Protein AF-X6P0Y7-F1 (afdb_monomer_lite)

Sequence (193 aa):
MFISLELNATQLNDLFCYLKEEFKNKDYKKQILCAKILEIIALNSEDQQLDSVLECLKYDNVQYCCKHIIGDILGQLNKKLTLIFKFWRDTFDESDDCISDSYISKFEIIAIKLNDKQLYDMWRHVTITALEENIKTKTKKKDIKMKLLVFGLLRYNPRIYFNSNDKIDKIDKIDNIINFDAFNKLKFYHDKQ

Secondary structure (DSSP, 8-state):
--------HHHHHHHHHHHHHHHHS--HHHHHHHHHHHHHHHHH--HHHHHHHHHHHTSTTHHHHTHHHHHHHHHHGGG-HHHHHHHHHHHHHT--TT-SHHHHHHHHHHHHHS-HHHHHHHHHHHHHHHHHHHHH--SS--HHHHHHHHHHHHHH-TT-EE------SS----TTEE-HHHHHHHHHHHTT-

Structure (mmCIF, N/CA/C/O backbone):
data_AF-X6P0Y7-F1
#
_entry.id   AF-X6P0Y7-F1
#
loop_
_atom_site.group_PDB
_atom_site.id
_atom_site.type_symbol
_atom_site.label_atom_id
_atom_site.label_alt_id
_atom_site.label_comp_id
_atom_site.label_asym_id
_atom_site.label_entity_id
_atom_site.label_seq_id
_atom_site.pdbx_PDB_ins_code
_atom_site.Cartn_x
_atom_site.Cartn_y
_atom_site.Cartn_z
_atom_site.occupancy
_atom_site.B_iso_or_equiv
_atom_site.auth_seq_id
_atom_site.auth_comp_id
_atom_site.auth_asym_id
_atom_site.auth_atom_id
_atom_site.pdbx_PDB_model_num
ATOM 1 N N . MET A 1 1 ? -22.270 -6.267 11.933 1.00 39.53 1 MET A N 1
ATOM 2 C CA . MET A 1 1 ? -22.511 -5.163 12.882 1.00 39.53 1 MET A CA 1
ATOM 3 C C . MET A 1 1 ? -21.165 -4.517 13.143 1.00 39.53 1 MET A C 1
ATOM 5 O O . MET A 1 1 ? -20.355 -5.104 13.846 1.00 39.53 1 MET A O 1
ATOM 9 N N . PHE A 1 2 ? -20.874 -3.409 12.465 1.00 52.00 2 PHE A N 1
ATOM 10 C CA . PHE A 1 2 ? -19.645 -2.658 12.702 1.00 52.00 2 PHE A CA 1
ATOM 11 C C . PHE A 1 2 ? -19.910 -1.721 13.874 1.00 52.00 2 PHE A C 1
ATOM 13 O O . PHE A 1 2 ? -20.818 -0.897 13.813 1.00 52.00 2 PHE A O 1
ATOM 20 N N . ILE A 1 3 ? -19.166 -1.900 14.961 1.00 48.84 3 ILE A N 1
ATOM 21 C CA . ILE A 1 3 ? -19.067 -0.878 15.997 1.00 48.84 3 ILE A CA 1
ATOM 22 C C . ILE A 1 3 ? -18.317 0.267 15.321 1.00 48.84 3 ILE A C 1
ATOM 24 O O . ILE A 1 3 ? -17.173 0.078 14.909 1.00 48.84 3 ILE A O 1
ATOM 28 N N . SER A 1 4 ? -18.982 1.405 15.122 1.00 55.97 4 SER A N 1
ATOM 29 C CA . SER A 1 4 ? -18.297 2.629 14.713 1.00 55.97 4 SER A CA 1
ATOM 30 C C . SER A 1 4 ? -17.214 2.899 15.754 1.00 55.97 4 SER A C 1
ATOM 32 O O . SER A 1 4 ? -17.521 3.061 16.936 1.00 55.97 4 SER A O 1
ATOM 34 N N . LEU A 1 5 ? -15.946 2.843 15.349 1.00 74.38 5 LEU A N 1
ATOM 35 C CA . LEU A 1 5 ? -14.830 3.202 16.214 1.00 74.38 5 LEU A CA 1
ATOM 36 C C . LEU A 1 5 ? -14.822 4.727 16.328 1.00 74.38 5 LEU A C 1
ATOM 38 O O . LEU A 1 5 ? -14.144 5.412 15.571 1.00 74.38 5 LEU A O 1
ATOM 42 N N . GLU A 1 6 ? -15.595 5.261 17.271 1.00 83.88 6 GLU A N 1
ATOM 43 C CA . GLU A 1 6 ? -15.535 6.672 17.663 1.00 83.88 6 GLU A CA 1
ATOM 44 C C . GLU A 1 6 ? -14.283 6.916 18.518 1.00 83.88 6 GLU A C 1
ATOM 46 O O . GLU A 1 6 ? -14.353 7.204 19.711 1.00 83.88 6 GLU A O 1
ATOM 51 N N . LEU A 1 7 ? -13.109 6.732 17.910 1.00 86.44 7 LEU A N 1
ATOM 52 C CA . LEU A 1 7 ? -11.833 7.071 18.527 1.00 86.44 7 LEU A CA 1
ATOM 53 C C . LEU A 1 7 ? -11.493 8.524 18.211 1.00 86.44 7 LEU A C 1
ATOM 55 O O . LEU A 1 7 ? -11.533 8.951 17.057 1.00 86.44 7 LEU A O 1
ATOM 59 N N . ASN A 1 8 ? -11.107 9.282 19.233 1.00 89.50 8 ASN A N 1
ATOM 60 C CA . ASN A 1 8 ? -10.501 10.590 19.009 1.00 89.50 8 ASN A CA 1
ATOM 61 C C . ASN A 1 8 ? -9.066 10.442 18.464 1.00 89.50 8 ASN A C 1
ATOM 63 O O . ASN A 1 8 ? -8.478 9.359 18.489 1.00 89.50 8 ASN A O 1
ATOM 67 N N . ALA A 1 9 ? -8.483 11.545 17.987 1.00 87.88 9 ALA A N 1
ATOM 68 C CA . ALA A 1 9 ? -7.150 11.536 17.381 1.00 87.88 9 ALA A CA 1
ATOM 69 C C . ALA A 1 9 ? -6.063 10.948 18.304 1.00 87.88 9 ALA A C 1
ATOM 71 O O . ALA A 1 9 ? -5.194 10.215 17.836 1.00 87.88 9 ALA A O 1
ATOM 72 N N . THR A 1 10 ? -6.129 11.218 19.611 1.00 92.19 10 THR A N 1
ATOM 73 C CA . THR A 1 10 ? -5.179 10.680 20.596 1.00 92.19 10 THR A CA 1
ATOM 74 C C . THR A 1 10 ? -5.313 9.166 20.721 1.00 92.19 10 THR A C 1
ATOM 76 O O . THR A 1 10 ? -4.327 8.453 20.584 1.00 92.19 10 THR A O 1
ATOM 79 N N . GLN A 1 11 ? -6.536 8.663 20.892 1.00 92.56 11 GLN A N 1
ATOM 80 C CA . GLN A 1 11 ? -6.803 7.227 21.011 1.00 92.56 11 GLN A CA 1
ATOM 81 C C . GLN A 1 11 ? -6.419 6.461 19.745 1.00 92.56 11 GLN A C 1
ATOM 83 O O . GLN A 1 11 ? -5.923 5.339 19.821 1.00 92.56 11 GLN A O 1
ATOM 88 N N . LEU A 1 12 ? -6.649 7.063 18.578 1.00 91.50 12 LEU A N 1
ATOM 89 C CA . LEU A 1 12 ? -6.263 6.467 17.310 1.00 91.50 12 LEU A CA 1
ATOM 90 C C . LEU A 1 12 ? -4.734 6.391 17.172 1.00 91.50 12 LEU A C 1
ATOM 92 O O . LEU A 1 12 ? -4.213 5.358 16.759 1.00 91.50 12 LEU A O 1
ATOM 96 N N . ASN A 1 13 ? -4.010 7.440 17.573 1.00 91.31 13 ASN A N 1
ATOM 97 C CA . ASN A 1 13 ? -2.546 7.424 17.600 1.00 91.31 13 ASN A CA 1
ATOM 98 C C . ASN A 1 13 ? -2.002 6.373 18.572 1.00 91.31 13 ASN A C 1
ATOM 100 O O . ASN A 1 13 ? -1.100 5.620 18.205 1.00 91.31 13 ASN A O 1
ATOM 104 N N . ASP A 1 14 ? -2.574 6.272 19.771 1.00 93.38 14 ASP A N 1
ATOM 105 C CA . ASP A 1 14 ? -2.191 5.253 20.752 1.00 93.38 14 ASP A CA 1
ATOM 106 C C . ASP A 1 14 ? -2.426 3.838 20.201 1.00 93.38 14 ASP A C 1
ATOM 108 O O . ASP A 1 14 ? -1.570 2.958 20.334 1.00 93.38 14 ASP A O 1
ATOM 112 N N . LEU A 1 15 ? -3.550 3.628 19.506 1.00 94.38 15 LEU A N 1
ATOM 113 C CA . LEU A 1 15 ? -3.850 2.371 18.829 1.00 94.38 15 LEU A CA 1
ATOM 114 C C . LEU A 1 15 ? -2.835 2.064 17.723 1.00 94.38 15 LEU A C 1
ATOM 116 O O . LEU A 1 15 ? -2.358 0.935 17.641 1.00 94.38 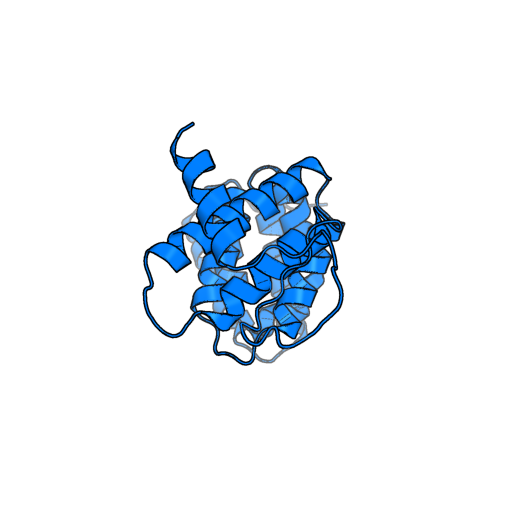15 LEU A O 1
ATOM 120 N N . PHE A 1 16 ? -2.461 3.040 16.892 1.00 92.56 16 PHE A N 1
ATOM 121 C CA . PHE A 1 16 ? -1.430 2.830 15.874 1.00 92.56 16 PHE A CA 1
ATOM 122 C C . PHE A 1 16 ? -0.073 2.491 16.492 1.00 92.56 16 PHE A C 1
ATOM 124 O O . PHE A 1 16 ? 0.584 1.565 16.022 1.00 92.56 16 PHE A O 1
ATOM 131 N N . CYS A 1 17 ? 0.332 3.170 17.568 1.00 93.00 17 CYS A N 1
ATOM 132 C CA . CYS A 1 17 ? 1.545 2.829 18.313 1.00 93.00 17 CYS A CA 1
ATOM 133 C C . CYS A 1 17 ? 1.505 1.379 18.814 1.00 93.00 17 CYS A C 1
ATOM 135 O O . CYS A 1 17 ? 2.460 0.630 18.611 1.00 93.00 17 CYS A O 1
ATOM 137 N N . TYR A 1 18 ? 0.378 0.955 19.391 1.00 94.06 18 TYR A N 1
ATOM 138 C CA . TYR A 1 18 ? 0.185 -0.423 19.836 1.00 94.06 18 TYR A CA 1
ATOM 139 C C . TYR A 1 18 ? 0.277 -1.433 18.680 1.00 94.06 18 TYR A C 1
ATOM 141 O O . TYR A 1 18 ? 1.014 -2.416 18.769 1.00 94.06 18 TYR A O 1
ATOM 149 N N . LEU A 1 19 ? -0.417 -1.174 17.567 1.00 92.19 19 LEU A N 1
ATOM 150 C CA . LEU A 1 19 ? -0.396 -2.043 16.388 1.00 92.19 19 LEU A CA 1
ATOM 151 C C . LEU A 1 19 ? 1.019 -2.169 15.805 1.00 92.19 19 LEU A C 1
ATOM 153 O O . LEU A 1 19 ? 1.429 -3.277 15.464 1.00 92.19 19 LEU A O 1
ATOM 157 N N . LYS A 1 20 ? 1.785 -1.070 15.737 1.00 90.44 20 LYS A N 1
ATOM 158 C CA . LYS A 1 20 ? 3.187 -1.082 15.281 1.00 90.44 20 LYS A CA 1
ATOM 159 C C . LYS A 1 20 ? 4.058 -1.997 16.145 1.00 90.44 20 LYS A C 1
ATOM 161 O O . LYS A 1 20 ? 4.850 -2.763 15.598 1.00 90.44 20 LYS A O 1
ATOM 166 N N . GLU A 1 21 ? 3.912 -1.954 17.468 1.00 91.00 21 GLU A N 1
ATOM 167 C CA . GLU A 1 21 ? 4.663 -2.842 18.363 1.00 91.00 21 GLU A CA 1
ATOM 168 C C . GLU A 1 21 ? 4.245 -4.312 18.211 1.00 91.00 21 GLU A C 1
ATOM 170 O O . GLU A 1 21 ? 5.102 -5.194 18.145 1.00 91.00 21 GLU A O 1
ATOM 175 N N . GLU A 1 22 ? 2.951 -4.601 18.060 1.00 91.56 22 GLU A N 1
ATOM 176 C CA . GLU A 1 22 ? 2.488 -5.980 17.852 1.00 91.56 22 GLU A CA 1
ATOM 177 C C . GLU A 1 22 ? 2.912 -6.552 16.492 1.00 91.56 22 GLU A C 1
ATOM 179 O O . GLU A 1 22 ? 3.191 -7.745 16.389 1.00 91.56 22 GLU A O 1
ATOM 184 N N . PHE A 1 23 ? 3.058 -5.730 15.451 1.00 86.75 23 PHE A N 1
ATOM 185 C CA . PHE A 1 23 ? 3.604 -6.192 14.172 1.00 86.75 23 PHE A CA 1
ATOM 186 C C . PHE A 1 23 ? 5.087 -6.581 14.234 1.00 86.75 23 PHE A C 1
ATOM 188 O O . PHE A 1 23 ? 5.541 -7.406 13.434 1.00 86.75 23 PHE A O 1
ATOM 195 N N . LYS A 1 24 ? 5.845 -6.043 15.199 1.00 86.88 24 LYS A N 1
ATOM 196 C CA . LYS A 1 24 ? 7.225 -6.481 15.473 1.00 86.88 24 LYS A CA 1
ATOM 197 C C . LYS A 1 24 ? 7.266 -7.841 16.172 1.00 86.88 24 LYS A C 1
ATOM 199 O O . LYS A 1 24 ? 8.288 -8.529 16.113 1.00 86.88 24 LYS A O 1
ATOM 204 N N . ASN A 1 25 ? 6.173 -8.251 16.817 1.00 85.69 25 ASN A N 1
ATOM 205 C CA . ASN A 1 25 ? 6.047 -9.577 17.407 1.00 85.69 25 ASN A CA 1
ATOM 206 C C . ASN A 1 25 ? 6.074 -10.647 16.305 1.00 85.69 25 ASN A C 1
ATOM 208 O O . ASN A 1 25 ? 5.515 -10.451 15.232 1.00 85.69 25 ASN A O 1
ATOM 212 N N . LYS A 1 26 ? 6.703 -11.799 16.559 1.00 84.38 26 LYS A N 1
ATOM 213 C CA . LYS A 1 26 ? 6.759 -12.927 15.609 1.00 84.38 26 LYS A CA 1
ATOM 214 C C . LYS A 1 26 ? 5.517 -13.826 15.660 1.00 84.38 26 LYS A C 1
ATOM 216 O O . LYS A 1 26 ? 5.442 -14.801 14.916 1.00 84.38 26 LYS A O 1
ATOM 221 N N . ASP A 1 27 ? 4.554 -13.531 16.534 1.00 89.94 27 ASP A N 1
ATOM 222 C CA . ASP A 1 27 ? 3.288 -14.262 16.599 1.00 89.94 27 ASP A CA 1
ATOM 223 C C . ASP A 1 27 ? 2.385 -13.924 15.402 1.00 89.94 27 ASP A C 1
ATOM 225 O O . ASP A 1 27 ? 1.708 -12.895 15.349 1.00 89.94 27 ASP A O 1
ATOM 229 N N . TYR A 1 28 ? 2.341 -14.855 14.454 1.00 86.06 28 TYR A N 1
ATOM 230 C CA . TYR A 1 28 ? 1.545 -14.768 13.235 1.00 86.06 28 TYR A CA 1
ATOM 231 C C . TYR A 1 28 ? 0.047 -14.521 13.486 1.00 86.06 28 TYR A C 1
ATOM 233 O O . TYR A 1 28 ? -0.597 -13.774 12.747 1.00 86.06 28 TYR A O 1
ATOM 241 N N . LYS A 1 29 ? -0.535 -15.112 14.541 1.00 88.88 29 LYS A N 1
ATOM 242 C CA . LYS A 1 29 ? -1.968 -14.937 14.835 1.00 88.88 29 LYS A CA 1
ATOM 243 C C . LYS A 1 29 ? -2.264 -13.507 15.265 1.00 88.88 29 LYS A C 1
ATOM 245 O O . LYS A 1 29 ? -3.272 -12.943 14.843 1.00 88.88 29 LYS A O 1
ATOM 250 N N . LYS A 1 30 ? -1.376 -12.917 16.069 1.00 89.88 30 LYS A N 1
ATOM 251 C CA . LYS A 1 30 ? -1.485 -11.513 16.475 1.00 89.88 30 LYS A CA 1
ATOM 252 C C . LYS A 1 30 ? -1.346 -10.580 15.284 1.00 89.88 30 LYS A C 1
ATOM 254 O O . LYS A 1 30 ? -2.193 -9.713 15.110 1.00 89.88 30 LYS A O 1
ATOM 259 N N . GLN A 1 31 ? -0.370 -10.823 14.412 1.00 87.50 31 GLN A N 1
ATOM 260 C CA . GLN A 1 31 ? -0.191 -10.029 13.196 1.00 87.50 31 GLN A CA 1
ATOM 261 C C . GLN A 1 31 ? -1.440 -10.037 12.303 1.00 87.50 31 GLN A C 1
ATOM 263 O O . GLN A 1 31 ? -1.841 -8.982 11.824 1.00 87.50 31 GLN A O 1
ATOM 268 N N . ILE A 1 32 ? -2.101 -11.189 12.116 1.00 86.25 32 ILE A N 1
ATOM 269 C CA . ILE A 1 32 ? -3.368 -11.256 11.364 1.00 86.25 32 ILE A CA 1
ATOM 270 C C . ILE A 1 32 ? -4.454 -10.399 12.023 1.00 86.25 32 ILE A C 1
ATOM 272 O O . ILE A 1 32 ? -5.198 -9.707 11.329 1.00 86.25 32 ILE A O 1
ATOM 276 N N . LEU A 1 33 ? -4.580 -10.452 13.351 1.00 90.50 33 LEU A N 1
ATOM 277 C CA . LEU A 1 33 ? -5.569 -9.646 14.069 1.00 90.50 33 LEU A CA 1
ATOM 278 C C . LEU A 1 33 ? -5.275 -8.150 13.925 1.00 90.50 33 LEU A C 1
ATOM 280 O O . LEU A 1 33 ? -6.182 -7.390 13.592 1.00 90.50 33 LEU A O 1
ATOM 284 N N . CYS A 1 34 ? -4.016 -7.739 14.089 1.00 90.94 34 CYS A N 1
ATOM 285 C CA . CYS A 1 34 ? -3.578 -6.363 13.866 1.00 90.94 34 CYS A CA 1
ATOM 286 C C . CYS A 1 34 ? -3.883 -5.900 12.439 1.00 90.94 34 CYS A C 1
ATOM 288 O O . CYS A 1 34 ? -4.393 -4.801 12.236 1.00 90.94 34 CYS A O 1
ATOM 290 N N . ALA A 1 35 ? -3.636 -6.761 11.454 1.00 87.12 35 ALA A N 1
ATOM 291 C CA . ALA A 1 35 ? -3.906 -6.474 10.056 1.00 87.12 35 ALA A CA 1
ATOM 292 C C . ALA A 1 35 ? -5.404 -6.255 9.795 1.00 87.12 35 ALA A C 1
ATOM 294 O O . ALA A 1 35 ? -5.775 -5.290 9.134 1.00 87.12 35 ALA A O 1
ATOM 295 N N . LYS A 1 36 ? -6.277 -7.095 10.363 1.00 88.50 36 LYS A N 1
ATOM 296 C CA . LYS A 1 36 ? -7.736 -6.914 10.270 1.00 88.50 36 LYS A CA 1
ATOM 297 C C . LYS A 1 36 ? -8.209 -5.630 10.946 1.00 88.50 36 LYS A C 1
ATOM 299 O O . LYS A 1 36 ? -9.121 -4.980 10.452 1.00 88.50 36 LYS A O 1
ATOM 304 N N . ILE A 1 37 ? -7.601 -5.251 12.070 1.00 90.94 37 ILE A N 1
ATOM 305 C CA . ILE A 1 37 ? -7.904 -3.972 12.724 1.00 90.94 37 ILE A CA 1
ATOM 306 C C . ILE A 1 37 ? -7.514 -2.811 11.801 1.00 90.94 37 ILE A C 1
ATOM 308 O O . ILE A 1 37 ? -8.327 -1.914 11.594 1.00 90.94 37 ILE A O 1
ATOM 312 N N . LEU A 1 38 ? -6.322 -2.847 11.194 1.00 89.75 38 LEU A N 1
ATOM 313 C CA . LEU A 1 38 ? -5.899 -1.838 10.217 1.00 89.75 38 LEU A CA 1
ATOM 314 C C . LEU A 1 38 ? -6.818 -1.772 8.999 1.00 89.75 38 LEU A C 1
ATOM 316 O O . LEU A 1 38 ? -7.107 -0.677 8.530 1.00 89.75 38 LEU A O 1
ATOM 320 N N . GLU A 1 39 ? -7.281 -2.918 8.501 1.00 88.25 39 GLU A N 1
ATOM 321 C CA . GLU A 1 39 ? -8.264 -2.984 7.421 1.00 88.25 39 GLU A CA 1
ATOM 322 C C . GLU A 1 39 ? -9.531 -2.220 7.812 1.00 88.25 39 GLU A C 1
ATOM 324 O O . GLU A 1 39 ? -9.941 -1.300 7.112 1.00 88.25 39 GLU A O 1
ATOM 329 N N . ILE A 1 40 ? -10.105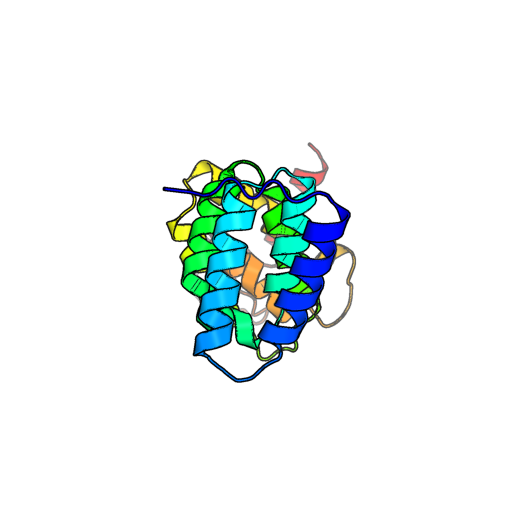 -2.527 8.978 1.00 89.62 40 ILE A N 1
ATOM 330 C CA . ILE A 1 40 ? -11.311 -1.858 9.477 1.00 89.62 40 ILE A CA 1
ATOM 331 C C . ILE A 1 40 ? -11.081 -0.352 9.624 1.00 89.62 40 ILE A C 1
ATOM 333 O O . ILE A 1 40 ? -11.948 0.427 9.234 1.00 89.62 40 ILE A O 1
ATOM 337 N N . ILE A 1 41 ? -9.933 0.068 10.160 1.00 88.69 41 ILE A N 1
ATOM 338 C CA . ILE A 1 41 ? -9.599 1.490 10.293 1.00 88.69 41 ILE A CA 1
ATOM 339 C C . ILE A 1 41 ? -9.529 2.134 8.907 1.00 88.69 41 ILE A C 1
ATOM 341 O O . ILE A 1 41 ? -10.273 3.070 8.643 1.00 88.69 41 ILE A O 1
ATOM 345 N N . ALA A 1 42 ? -8.732 1.584 7.988 1.00 86.50 42 ALA A N 1
ATOM 346 C CA . ALA A 1 42 ? -8.570 2.115 6.635 1.00 86.50 42 ALA A CA 1
ATOM 347 C C . ALA A 1 42 ? -9.895 2.269 5.883 1.00 86.50 42 ALA A C 1
ATOM 349 O O . ALA A 1 42 ? -10.092 3.263 5.189 1.00 86.50 42 ALA A O 1
ATOM 350 N N . LEU A 1 43 ? -10.802 1.300 6.035 1.00 84.50 43 LEU A N 1
ATOM 351 C CA . LEU A 1 43 ? -12.124 1.315 5.409 1.00 84.50 43 LEU A CA 1
ATOM 352 C C . LEU A 1 43 ? -13.027 2.446 5.919 1.00 84.50 43 LEU A C 1
ATOM 354 O O . LEU A 1 43 ? -13.934 2.867 5.204 1.00 84.50 43 LEU A O 1
ATOM 358 N N . ASN A 1 44 ? -12.789 2.929 7.138 1.00 84.94 44 ASN A N 1
ATOM 359 C CA . ASN A 1 44 ? -13.575 3.984 7.779 1.00 84.94 44 ASN A CA 1
ATOM 360 C C . ASN A 1 44 ? -12.816 5.317 7.889 1.00 84.94 44 ASN A C 1
ATOM 362 O O . ASN A 1 44 ? -13.362 6.293 8.398 1.00 84.94 44 ASN A O 1
ATOM 366 N N . SER A 1 45 ? -11.567 5.365 7.428 1.00 81.75 45 SER A N 1
ATOM 367 C CA . SER A 1 45 ? -10.666 6.493 7.635 1.00 81.75 45 SER A CA 1
ATOM 368 C C . SER A 1 45 ? -10.788 7.593 6.581 1.00 81.75 45 SER A C 1
ATOM 370 O O . SER A 1 45 ? -10.894 7.351 5.375 1.00 81.75 45 SER A O 1
ATOM 372 N N . GLU A 1 46 ? -10.657 8.836 7.043 1.00 80.50 46 GLU A N 1
ATOM 373 C CA . GLU A 1 46 ? -10.400 9.995 6.186 1.00 80.50 46 GLU A CA 1
ATOM 374 C C . GLU A 1 46 ? -8.946 10.007 5.671 1.00 80.50 46 GLU A C 1
ATOM 376 O O . GLU A 1 46 ? -8.103 9.217 6.098 1.00 80.50 46 GLU A O 1
ATOM 381 N N . ASP A 1 47 ? -8.630 10.916 4.738 1.00 76.38 47 ASP A N 1
ATOM 382 C CA . ASP A 1 47 ? -7.302 11.030 4.106 1.00 76.38 47 ASP A CA 1
ATOM 383 C C . ASP A 1 47 ? -6.134 11.050 5.096 1.00 76.38 47 ASP A C 1
ATOM 385 O O . ASP A 1 47 ? -5.146 10.349 4.893 1.00 76.38 47 ASP A O 1
ATOM 389 N N . GLN A 1 48 ? -6.260 11.807 6.185 1.00 77.19 48 GLN A N 1
ATOM 390 C CA . GLN A 1 48 ? -5.171 12.004 7.144 1.00 77.19 48 GLN A CA 1
ATOM 391 C C . GLN A 1 48 ? -4.822 10.737 7.936 1.00 77.19 48 GLN A C 1
ATOM 393 O O . GLN A 1 48 ? -3.681 10.562 8.349 1.00 77.19 48 GLN A O 1
ATOM 398 N N . GLN A 1 49 ? -5.785 9.837 8.141 1.00 82.94 49 GLN A N 1
ATOM 399 C CA . GLN A 1 49 ? -5.588 8.622 8.938 1.00 82.94 49 GLN A CA 1
ATOM 400 C C . GLN A 1 49 ? -4.985 7.478 8.111 1.00 82.94 49 GLN A C 1
ATOM 402 O O . GLN A 1 49 ? -4.370 6.561 8.657 1.00 82.94 49 GLN A O 1
ATOM 407 N N . LEU A 1 50 ? -5.128 7.543 6.785 1.00 84.88 50 LEU A N 1
ATOM 408 C CA . LEU A 1 50 ? -4.570 6.551 5.871 1.00 84.88 50 LEU A CA 1
ATOM 409 C C . LEU A 1 50 ? -3.042 6.580 5.849 1.00 84.88 50 LEU A C 1
ATOM 411 O O . LEU A 1 50 ? -2.439 5.519 5.728 1.00 84.88 50 LEU A O 1
ATOM 415 N N . ASP A 1 51 ? -2.418 7.746 6.037 1.00 84.75 51 ASP A N 1
ATOM 416 C CA . ASP A 1 51 ? -0.960 7.845 6.177 1.00 84.75 51 ASP A CA 1
ATOM 417 C C . ASP A 1 51 ? -0.458 6.993 7.353 1.00 84.75 51 ASP A C 1
ATOM 419 O O . ASP A 1 51 ? 0.490 6.222 7.202 1.00 84.75 51 ASP A O 1
ATOM 423 N N . SER A 1 52 ? -1.138 7.054 8.501 1.00 87.56 52 SER A N 1
ATOM 424 C CA . SER A 1 52 ? -0.792 6.258 9.682 1.00 87.56 52 SER A CA 1
ATOM 425 C C . SER A 1 52 ? -1.028 4.760 9.476 1.00 87.56 52 SER A C 1
ATOM 427 O O . SER A 1 52 ? -0.207 3.947 9.907 1.00 87.56 52 SER A O 1
ATOM 429 N N . VAL A 1 53 ? -2.107 4.375 8.779 1.00 88.38 53 VAL A N 1
ATOM 430 C CA . VAL A 1 53 ? -2.338 2.967 8.410 1.00 88.38 53 VAL A CA 1
ATOM 431 C C . VAL A 1 53 ? -1.220 2.459 7.504 1.00 88.38 53 VAL A C 1
ATOM 433 O O . VAL A 1 53 ? -0.647 1.401 7.764 1.00 88.38 53 VAL A O 1
ATOM 436 N N . LEU A 1 54 ? -0.890 3.217 6.458 1.00 85.50 54 LEU A N 1
ATOM 437 C CA . LEU A 1 54 ? 0.171 2.874 5.517 1.00 85.50 54 LEU A CA 1
ATOM 438 C C . LEU A 1 54 ? 1.518 2.763 6.238 1.00 85.50 54 LEU A C 1
ATOM 440 O O . LEU A 1 54 ? 2.254 1.810 6.011 1.00 85.50 54 LEU A O 1
ATOM 444 N N . GLU A 1 55 ? 1.816 3.656 7.179 1.00 86.12 55 GLU A N 1
ATOM 445 C CA . GLU A 1 55 ? 3.030 3.576 7.992 1.00 86.12 55 GLU A CA 1
ATOM 446 C C . GLU A 1 55 ? 3.114 2.270 8.802 1.00 86.12 55 GLU A C 1
ATOM 448 O O . GLU A 1 55 ? 4.179 1.658 8.878 1.00 86.12 55 GLU A O 1
ATOM 453 N N . CYS A 1 56 ? 1.994 1.785 9.351 1.00 86.62 56 CYS A N 1
ATOM 454 C CA . CYS A 1 56 ? 1.954 0.500 10.056 1.00 86.62 56 CYS A CA 1
ATOM 455 C C . CYS A 1 56 ? 2.207 -0.702 9.126 1.00 86.62 56 CYS A C 1
ATOM 457 O O . CYS A 1 56 ? 2.697 -1.736 9.577 1.00 86.62 56 CYS A O 1
ATOM 459 N N . LEU A 1 57 ? 1.902 -0.576 7.831 1.00 83.44 57 LEU A N 1
ATOM 460 C CA . LEU A 1 57 ? 2.080 -1.636 6.833 1.00 83.44 57 LEU A CA 1
ATOM 461 C C . LEU A 1 57 ? 3.511 -1.734 6.278 1.00 83.44 57 LEU A C 1
ATOM 463 O O . LEU A 1 57 ? 3.806 -2.685 5.552 1.00 83.44 57 LEU A O 1
ATOM 467 N N . LYS A 1 58 ? 4.408 -0.791 6.608 1.00 80.50 58 LYS A N 1
ATOM 468 C CA . LYS A 1 58 ? 5.798 -0.785 6.112 1.00 80.50 58 LYS A CA 1
ATOM 469 C C . LYS A 1 58 ? 6.662 -1.931 6.653 1.00 80.50 58 LYS A C 1
ATOM 471 O O . LYS A 1 58 ? 7.649 -2.289 6.024 1.00 80.50 58 LYS A O 1
ATOM 476 N N . TYR A 1 59 ? 6.309 -2.521 7.792 1.00 77.00 59 TYR A N 1
ATOM 477 C CA . TYR A 1 59 ? 7.138 -3.534 8.450 1.00 77.00 59 TYR A CA 1
ATOM 478 C C . TYR A 1 59 ? 7.198 -4.862 7.666 1.00 77.00 59 TYR A C 1
ATOM 480 O O . TYR A 1 59 ? 6.178 -5.407 7.249 1.00 77.00 59 TYR A O 1
ATOM 488 N N . ASP A 1 60 ? 8.390 -5.444 7.518 1.00 66.06 60 ASP A N 1
ATOM 489 C CA . ASP A 1 60 ? 8.619 -6.617 6.654 1.00 66.06 60 ASP A CA 1
ATOM 490 C C . ASP A 1 60 ? 7.763 -7.842 7.005 1.00 66.06 60 ASP A C 1
ATOM 492 O O . ASP A 1 60 ? 7.197 -8.493 6.123 1.00 66.06 60 ASP A O 1
ATOM 496 N N . ASN A 1 61 ? 7.584 -8.125 8.299 1.00 66.06 61 ASN A N 1
ATOM 497 C CA . ASN A 1 61 ? 6.768 -9.255 8.763 1.00 66.06 61 ASN A CA 1
ATOM 498 C C . ASN A 1 61 ? 5.270 -9.076 8.465 1.00 66.06 61 ASN A C 1
ATOM 500 O O . ASN A 1 61 ? 4.505 -10.039 8.439 1.00 66.06 61 ASN A O 1
ATOM 504 N N . VAL A 1 62 ? 4.850 -7.839 8.214 1.00 63.16 62 VAL A N 1
ATOM 505 C CA . VAL A 1 62 ? 3.457 -7.457 7.975 1.00 63.16 62 VAL A CA 1
ATOM 506 C C . VAL A 1 62 ? 3.052 -7.798 6.552 1.00 63.16 62 VAL A C 1
ATOM 508 O O . VAL A 1 62 ? 1.895 -8.122 6.308 1.00 63.16 62 VAL A O 1
ATOM 511 N N . GLN A 1 63 ? 4.000 -7.830 5.615 1.00 63.78 63 GLN A N 1
ATOM 512 C CA . GLN A 1 63 ? 3.715 -7.997 4.191 1.00 63.78 63 GLN A CA 1
ATOM 513 C C . GLN A 1 63 ? 3.103 -9.357 3.840 1.00 63.78 63 GLN A C 1
ATOM 515 O O . GLN A 1 63 ? 2.242 -9.425 2.962 1.00 63.78 63 GLN A O 1
ATOM 520 N N . TYR A 1 64 ? 3.499 -10.436 4.523 1.00 69.75 64 TYR A N 1
ATOM 521 C CA . TYR A 1 64 ? 2.917 -11.757 4.270 1.00 69.75 64 TYR A CA 1
ATOM 522 C C . TYR A 1 64 ? 1.471 -11.834 4.786 1.00 69.75 64 TYR A C 1
ATOM 524 O O . TYR A 1 64 ? 0.567 -12.241 4.053 1.00 69.75 64 TYR A O 1
ATOM 532 N N . CYS A 1 65 ? 1.238 -11.369 6.017 1.00 70.38 65 CYS A N 1
ATOM 533 C CA . CYS A 1 65 ? -0.084 -11.324 6.649 1.00 70.38 65 CYS A CA 1
ATOM 534 C C . CYS A 1 65 ? -1.026 -10.321 5.978 1.00 70.38 65 CYS A C 1
ATOM 536 O O . CYS A 1 65 ? -2.230 -10.529 5.952 1.00 70.38 65 CYS A O 1
ATOM 538 N N . CYS A 1 66 ? -0.488 -9.239 5.421 1.00 70.94 66 CYS A N 1
ATOM 539 C CA . CYS A 1 66 ? -1.284 -8.144 4.884 1.00 70.94 66 CYS A CA 1
ATOM 540 C C . CYS A 1 66 ? -1.414 -8.183 3.370 1.00 70.94 66 CYS A C 1
ATOM 542 O O . CYS A 1 66 ? -1.998 -7.269 2.813 1.00 70.94 66 CYS A O 1
ATOM 544 N N . LYS A 1 67 ? -0.923 -9.214 2.673 1.00 75.25 67 LYS A N 1
ATOM 545 C CA . LYS A 1 67 ? -1.007 -9.286 1.204 1.00 75.25 67 LYS A CA 1
ATOM 546 C C . LYS A 1 67 ? -2.440 -9.083 0.685 1.00 75.25 67 LYS A C 1
ATOM 548 O O . LYS A 1 67 ? -2.658 -8.354 -0.277 1.00 75.25 67 LYS A O 1
ATOM 553 N N . HIS A 1 68 ? -3.408 -9.723 1.336 1.00 72.81 68 HIS A N 1
ATOM 554 C CA . HIS A 1 68 ? -4.835 -9.629 1.012 1.00 72.81 68 HIS A CA 1
ATOM 555 C C . HIS A 1 68 ? -5.423 -8.286 1.465 1.00 72.81 68 HIS A C 1
ATOM 557 O O . HIS A 1 68 ? -6.051 -7.598 0.669 1.00 72.81 68 HIS A O 1
ATOM 563 N N . ILE A 1 69 ? -5.097 -7.866 2.687 1.00 76.69 69 ILE A N 1
ATOM 564 C CA . ILE A 1 69 ? -5.580 -6.618 3.296 1.00 76.69 69 ILE A CA 1
ATOM 565 C C . ILE A 1 69 ? -5.088 -5.384 2.541 1.00 76.69 69 ILE A C 1
ATOM 567 O O . ILE A 1 69 ? -5.855 -4.465 2.293 1.00 76.69 69 ILE A O 1
ATOM 571 N N . ILE A 1 70 ? -3.833 -5.381 2.095 1.00 77.25 70 ILE A N 1
ATOM 572 C CA . ILE A 1 70 ? -3.278 -4.360 1.208 1.00 77.25 70 ILE A CA 1
ATOM 573 C C . ILE A 1 70 ? -4.103 -4.310 -0.077 1.00 77.25 70 ILE A C 1
ATOM 575 O O . ILE A 1 70 ? -4.494 -3.229 -0.486 1.00 77.25 70 ILE A O 1
ATOM 579 N N . GLY A 1 71 ? -4.435 -5.447 -0.692 1.00 75.94 71 GLY A N 1
ATOM 580 C CA . GLY A 1 71 ? -5.294 -5.469 -1.880 1.00 75.94 71 GLY A CA 1
ATOM 581 C C . GLY A 1 71 ? -6.664 -4.816 -1.655 1.00 75.94 71 GLY A C 1
ATOM 582 O O . GLY A 1 71 ? -7.139 -4.082 -2.523 1.00 75.94 71 GLY A O 1
ATOM 583 N N . ASP A 1 72 ? -7.272 -5.042 -0.492 1.00 79.88 72 ASP A N 1
ATOM 584 C CA . ASP A 1 72 ? -8.600 -4.520 -0.156 1.00 79.88 72 ASP A CA 1
ATOM 585 C C . ASP A 1 72 ? -8.561 -3.031 0.232 1.00 79.88 72 ASP A C 1
ATOM 587 O O . ASP A 1 72 ? -9.350 -2.236 -0.289 1.00 79.88 72 ASP A O 1
ATOM 591 N N . ILE A 1 73 ? -7.571 -2.619 1.033 1.00 77.38 73 ILE A N 1
ATOM 592 C CA . ILE A 1 73 ? -7.275 -1.211 1.335 1.00 77.38 73 ILE A CA 1
ATOM 593 C C . ILE A 1 73 ? -6.985 -0.448 0.038 1.00 77.38 73 ILE A C 1
ATOM 595 O O . ILE A 1 73 ? -7.513 0.639 -0.178 1.00 77.38 73 ILE A O 1
ATOM 599 N N . LEU A 1 74 ? -6.187 -1.018 -0.866 1.00 73.62 74 LEU A N 1
ATOM 600 C CA . LEU A 1 74 ? -5.839 -0.385 -2.137 1.00 73.62 74 LEU A CA 1
ATOM 601 C C . LEU A 1 74 ? -7.039 -0.266 -3.079 1.00 73.62 74 LEU A C 1
ATOM 603 O O . LEU A 1 74 ? -7.207 0.772 -3.717 1.00 73.62 74 LEU A O 1
ATOM 607 N N . GLY A 1 75 ? -7.915 -1.274 -3.115 1.00 72.81 75 GLY A N 1
ATOM 608 C CA . GLY A 1 75 ? -9.170 -1.206 -3.866 1.00 72.81 75 GLY A CA 1
ATOM 609 C C . GLY A 1 75 ? -10.072 -0.048 -3.422 1.00 72.81 75 GLY A C 1
ATOM 610 O O . GLY A 1 75 ? -10.778 0.532 -4.246 1.00 72.81 75 GLY A O 1
ATOM 611 N N . GLN A 1 76 ? -10.005 0.335 -2.145 1.00 72.06 76 GLN A N 1
ATOM 612 C CA . GLN A 1 76 ? -10.724 1.480 -1.568 1.00 72.06 76 GLN A CA 1
ATOM 613 C C . GLN A 1 76 ? -9.986 2.806 -1.793 1.00 72.06 76 GLN A C 1
ATOM 615 O O . GLN A 1 76 ? -10.584 3.816 -2.175 1.00 72.06 76 GLN A O 1
ATOM 620 N N . LEU A 1 77 ? -8.660 2.783 -1.651 1.00 68.94 77 LEU A N 1
ATOM 621 C CA . LEU A 1 77 ? -7.751 3.891 -1.942 1.00 68.94 77 LEU A CA 1
ATOM 622 C C . LEU A 1 77 ? -7.633 4.212 -3.438 1.00 68.94 77 LEU A C 1
ATOM 624 O O . LEU A 1 77 ? -6.913 5.132 -3.808 1.00 68.94 77 LEU A O 1
ATOM 628 N N . ASN A 1 78 ? -8.379 3.536 -4.308 1.00 64.69 78 ASN A N 1
ATOM 629 C CA . ASN A 1 78 ? -8.480 3.827 -5.738 1.00 64.69 78 ASN A CA 1
ATOM 630 C C . ASN A 1 78 ? -8.862 5.281 -6.074 1.00 64.69 78 ASN A C 1
ATOM 632 O O . ASN A 1 78 ? -8.599 5.751 -7.181 1.00 64.69 78 ASN A O 1
ATOM 636 N N . LYS A 1 79 ? -9.466 6.008 -5.125 1.00 66.12 79 LYS A N 1
ATOM 637 C CA . LYS A 1 79 ? -9.733 7.457 -5.226 1.00 66.12 79 LYS A CA 1
ATOM 638 C C . LYS A 1 79 ? -8.518 8.332 -4.871 1.00 66.12 79 LYS A C 1
ATOM 640 O O . LYS A 1 79 ? -8.563 9.542 -5.043 1.00 66.12 79 LYS A O 1
ATOM 645 N N . LYS A 1 80 ? -7.454 7.722 -4.354 1.00 75.88 80 LYS A N 1
ATOM 646 C CA . LYS A 1 80 ? -6.318 8.327 -3.645 1.00 75.88 80 LYS A CA 1
ATOM 647 C C . LYS A 1 80 ? -4.990 7.703 -4.102 1.00 75.88 80 LYS A C 1
ATOM 649 O O . LYS A 1 80 ? -4.085 7.465 -3.304 1.00 75.88 80 LYS A O 1
ATOM 654 N N . LEU A 1 81 ? -4.871 7.451 -5.408 1.00 71.56 81 LEU A N 1
ATOM 655 C CA . LEU A 1 81 ? -3.698 6.838 -6.044 1.00 71.56 81 LEU A CA 1
ATOM 656 C C . LEU A 1 81 ? -2.368 7.514 -5.655 1.00 71.56 81 LEU A C 1
ATOM 658 O O . LEU A 1 81 ? -1.365 6.832 -5.482 1.00 71.56 81 LEU A O 1
ATOM 662 N N . THR A 1 82 ? -2.358 8.830 -5.427 1.00 72.50 82 THR A N 1
ATOM 663 C CA . THR A 1 82 ? -1.165 9.576 -4.988 1.00 72.50 82 THR A CA 1
ATOM 664 C C . THR A 1 82 ? -0.585 9.073 -3.661 1.00 72.50 82 THR A C 1
ATOM 666 O O . THR A 1 82 ? 0.634 8.965 -3.535 1.00 72.50 82 THR A O 1
ATOM 669 N N . LEU A 1 83 ? -1.433 8.733 -2.681 1.00 75.25 83 LEU A N 1
ATOM 670 C CA . LEU A 1 83 ? -0.987 8.200 -1.385 1.00 75.25 83 LEU A CA 1
ATOM 671 C C . LEU A 1 83 ? -0.369 6.814 -1.545 1.00 75.25 83 LEU A C 1
ATOM 673 O O . LEU A 1 83 ? 0.681 6.531 -0.972 1.00 75.25 83 LEU A O 1
ATOM 677 N N . ILE A 1 84 ? -0.987 5.990 -2.393 1.00 74.12 84 ILE A N 1
ATOM 678 C CA . ILE A 1 84 ? -0.463 4.679 -2.767 1.00 74.12 84 ILE A CA 1
ATOM 679 C C . ILE A 1 84 ? 0.937 4.863 -3.362 1.00 74.12 84 ILE A C 1
ATOM 681 O O . ILE A 1 84 ? 1.894 4.292 -2.847 1.00 74.12 84 ILE A O 1
ATOM 685 N N . PHE A 1 85 ? 1.100 5.721 -4.373 1.00 73.19 85 PHE A N 1
ATOM 686 C CA . PHE A 1 85 ? 2.409 5.956 -4.996 1.00 73.19 85 PHE A CA 1
ATOM 687 C C . PHE A 1 85 ? 3.475 6.405 -4.022 1.00 73.19 85 PHE A C 1
ATOM 689 O O . PHE A 1 85 ? 4.588 5.884 -4.064 1.00 73.19 85 PHE A O 1
ATOM 696 N N . LYS A 1 86 ? 3.132 7.346 -3.144 1.00 78.25 86 LYS A N 1
ATOM 697 C CA . LYS A 1 86 ? 4.049 7.833 -2.121 1.00 78.25 86 LYS A CA 1
ATOM 698 C C . LYS A 1 86 ? 4.494 6.692 -1.204 1.00 78.25 86 LYS A C 1
ATOM 700 O O . LYS A 1 86 ? 5.691 6.484 -1.049 1.00 78.25 86 LYS A O 1
ATOM 705 N N . PHE A 1 87 ? 3.547 5.918 -0.673 1.00 78.56 87 PHE A N 1
ATOM 706 C CA . PHE A 1 87 ? 3.838 4.767 0.182 1.00 78.56 87 PHE A CA 1
ATOM 707 C C . PHE A 1 87 ? 4.777 3.765 -0.496 1.00 78.56 87 PHE A C 1
ATOM 709 O O . PHE A 1 87 ? 5.757 3.326 0.104 1.00 78.56 87 PHE A O 1
ATOM 716 N N . TRP A 1 88 ? 4.511 3.438 -1.758 1.00 73.19 88 TRP A N 1
ATOM 717 C CA . TRP A 1 88 ? 5.334 2.517 -2.531 1.00 73.19 88 TRP A CA 1
ATOM 718 C C . TRP A 1 88 ? 6.729 3.065 -2.795 1.00 73.19 88 TRP A C 1
ATOM 720 O O . TRP A 1 88 ? 7.699 2.372 -2.517 1.00 73.19 88 TRP A O 1
ATOM 730 N N . ARG A 1 89 ? 6.843 4.306 -3.278 1.00 72.19 89 ARG A N 1
ATOM 731 C CA . ARG A 1 89 ? 8.134 4.968 -3.505 1.00 72.19 89 ARG A CA 1
ATOM 732 C C . ARG A 1 89 ? 8.994 4.940 -2.244 1.00 72.19 89 ARG A C 1
ATOM 734 O O . ARG A 1 89 ? 10.138 4.507 -2.308 1.00 72.19 89 ARG A O 1
ATOM 741 N N . ASP A 1 90 ? 8.416 5.328 -1.111 1.00 75.81 90 ASP A N 1
ATOM 742 C CA . ASP A 1 90 ? 9.131 5.352 0.162 1.00 75.81 90 ASP A CA 1
ATOM 743 C C . ASP A 1 90 ? 9.543 3.924 0.590 1.00 75.81 90 ASP A C 1
ATOM 745 O O . ASP A 1 90 ? 10.630 3.725 1.115 1.00 75.81 90 ASP A O 1
ATOM 749 N N . THR A 1 91 ? 8.719 2.911 0.293 1.00 68.62 91 THR A N 1
ATOM 750 C CA . THR A 1 91 ? 9.042 1.490 0.541 1.00 68.62 91 THR A CA 1
ATOM 751 C C . THR A 1 91 ? 10.123 0.949 -0.413 1.00 68.62 91 THR A C 1
ATOM 753 O O . THR A 1 91 ? 10.845 0.020 -0.055 1.00 68.62 91 THR A O 1
ATOM 756 N N . PHE A 1 92 ? 10.246 1.490 -1.631 1.00 66.06 92 PHE A N 1
ATOM 757 C CA . PHE A 1 92 ? 11.255 1.078 -2.617 1.00 66.06 92 PHE A CA 1
ATOM 758 C C . PHE A 1 92 ? 12.637 1.667 -2.339 1.00 66.06 92 PHE A C 1
ATOM 760 O O . PHE A 1 92 ? 13.639 1.004 -2.599 1.00 66.06 92 PHE A O 1
ATOM 767 N N . ASP A 1 93 ? 12.710 2.899 -1.836 1.00 65.12 93 ASP A N 1
ATOM 768 C CA . ASP A 1 93 ? 13.996 3.556 -1.580 1.00 65.12 93 ASP A CA 1
ATOM 769 C C . ASP A 1 93 ? 14.748 2.945 -0.378 1.00 65.12 93 ASP A C 1
ATOM 771 O O . ASP A 1 93 ? 15.974 3.048 -0.307 1.00 65.12 93 ASP A O 1
ATOM 775 N N . GLU A 1 94 ? 14.039 2.264 0.530 1.00 63.06 94 GLU A N 1
ATOM 776 C CA . GLU A 1 94 ? 14.597 1.625 1.734 1.00 63.06 94 GLU A CA 1
ATOM 777 C C . GLU A 1 94 ? 15.144 0.201 1.492 1.00 63.06 94 GLU A C 1
ATOM 779 O O . GLU A 1 94 ? 15.755 -0.390 2.381 1.00 63.06 94 GLU A O 1
ATOM 784 N N . SER A 1 95 ? 14.952 -0.367 0.298 1.00 58.19 95 SER A N 1
ATOM 785 C CA . SER A 1 95 ? 15.167 -1.794 0.041 1.00 58.19 95 SER A CA 1
ATOM 786 C C . SER A 1 95 ? 16.541 -2.103 -0.572 1.00 58.19 95 SER A C 1
ATOM 788 O O . SER A 1 95 ? 16.892 -1.530 -1.607 1.00 58.19 95 SER A O 1
ATOM 790 N N . ASP A 1 96 ? 17.296 -3.035 0.021 1.00 57.41 96 ASP A N 1
ATOM 791 C CA . ASP A 1 96 ? 18.540 -3.578 -0.555 1.00 57.41 96 ASP A CA 1
ATOM 792 C C . ASP A 1 96 ? 18.267 -4.430 -1.815 1.00 57.41 96 ASP A C 1
ATOM 794 O O . ASP A 1 96 ? 17.173 -4.973 -1.988 1.00 57.41 96 ASP A O 1
ATOM 798 N N . ASP A 1 97 ? 19.281 -4.588 -2.678 1.00 57.22 97 ASP A N 1
ATOM 799 C CA . ASP A 1 97 ? 19.219 -5.164 -4.043 1.00 57.22 97 ASP A CA 1
ATOM 800 C C . ASP A 1 97 ? 18.552 -6.563 -4.178 1.00 57.22 97 ASP A C 1
ATOM 802 O O . ASP A 1 97 ? 18.279 -7.025 -5.288 1.00 57.22 97 ASP A O 1
ATOM 806 N N . CYS A 1 98 ? 18.251 -7.251 -3.073 1.00 51.62 98 CYS A N 1
ATOM 807 C CA . CYS A 1 98 ? 17.645 -8.588 -3.036 1.00 51.62 98 CYS A CA 1
ATOM 808 C C . CYS A 1 98 ? 16.116 -8.610 -3.203 1.00 51.62 98 CYS A C 1
ATOM 810 O O . CYS A 1 98 ? 15.514 -9.686 -3.215 1.00 51.62 98 CYS A O 1
ATOM 812 N N . ILE A 1 99 ? 15.461 -7.456 -3.323 1.00 53.91 99 ILE A N 1
ATOM 813 C CA . ILE A 1 99 ? 14.002 -7.376 -3.335 1.00 53.91 99 ILE A CA 1
ATOM 814 C C . ILE A 1 99 ? 13.556 -6.998 -4.750 1.00 53.91 99 ILE A C 1
ATOM 816 O O . ILE A 1 99 ? 13.386 -5.834 -5.071 1.00 53.91 99 ILE A O 1
ATOM 820 N N . SER A 1 100 ? 13.398 -7.979 -5.642 1.00 60.03 100 SER A N 1
ATOM 821 C CA . SER A 1 100 ? 12.757 -7.761 -6.954 1.00 60.03 100 SER A CA 1
ATOM 822 C C . SER A 1 100 ? 11.517 -8.641 -7.115 1.00 60.03 100 SER A C 1
ATOM 824 O O . SER A 1 100 ? 10.432 -8.122 -7.377 1.00 60.03 100 SER A O 1
ATOM 826 N N . ASP A 1 101 ? 11.612 -9.931 -6.792 1.00 61.84 101 ASP A N 1
ATOM 827 C CA . ASP A 1 101 ? 10.494 -10.879 -6.925 1.00 61.84 101 ASP A CA 1
ATOM 828 C C . ASP A 1 101 ? 9.318 -10.579 -5.980 1.00 61.84 101 ASP A C 1
ATOM 830 O O . ASP A 1 101 ? 8.147 -10.647 -6.371 1.00 61.84 101 ASP A O 1
ATOM 834 N N . SER A 1 102 ? 9.619 -10.179 -4.738 1.00 66.25 102 SER A N 1
ATOM 835 C CA . SER A 1 102 ? 8.604 -9.765 -3.757 1.00 66.25 102 SER A CA 1
ATOM 836 C C . SER A 1 102 ? 7.843 -8.519 -4.224 1.00 66.25 102 SER A C 1
ATOM 838 O O . SER A 1 102 ? 6.642 -8.401 -3.987 1.00 66.25 102 SER A O 1
ATOM 840 N N . TYR A 1 103 ? 8.502 -7.603 -4.942 1.00 67.44 103 TYR A N 1
ATOM 841 C CA . TYR A 1 103 ? 7.865 -6.386 -5.444 1.00 67.44 103 TYR A CA 1
ATOM 842 C C . TYR A 1 103 ? 7.059 -6.604 -6.711 1.00 67.44 103 TYR A C 1
ATOM 844 O O . TYR A 1 103 ? 5.946 -6.089 -6.790 1.00 67.44 103 TYR A O 1
ATOM 852 N N . ILE A 1 104 ? 7.571 -7.389 -7.662 1.00 69.38 104 ILE A N 1
ATOM 853 C CA . ILE A 1 104 ? 6.812 -7.772 -8.860 1.00 69.38 104 ILE A CA 1
ATOM 854 C C . ILE A 1 104 ? 5.501 -8.433 -8.428 1.00 69.38 104 ILE A C 1
ATOM 856 O O . ILE A 1 104 ? 4.425 -7.989 -8.823 1.00 69.38 104 ILE A O 1
ATOM 860 N N . SER A 1 105 ? 5.584 -9.386 -7.496 1.00 70.75 105 SER A N 1
ATOM 861 C CA . SER A 1 105 ? 4.411 -10.074 -6.947 1.00 70.75 105 SER A CA 1
ATOM 862 C C . SER A 1 105 ? 3.402 -9.118 -6.302 1.00 70.75 105 SER A C 1
ATOM 864 O O . SER A 1 105 ? 2.197 -9.354 -6.359 1.00 70.75 105 SER A O 1
ATOM 866 N N . LYS A 1 106 ? 3.865 -8.039 -5.661 1.00 72.12 106 LYS A N 1
ATOM 867 C CA . LYS A 1 106 ? 2.984 -7.036 -5.048 1.00 72.12 106 LYS A CA 1
ATOM 868 C C . LYS A 1 106 ? 2.334 -6.127 -6.089 1.00 72.12 106 LYS A C 1
ATOM 870 O O . LYS A 1 106 ? 1.135 -5.873 -6.000 1.00 72.12 106 LYS A O 1
ATOM 875 N N . PHE A 1 107 ? 3.099 -5.676 -7.081 1.00 73.50 107 PHE A N 1
ATOM 876 C CA . PHE A 1 107 ? 2.573 -4.888 -8.195 1.00 73.50 107 PHE A CA 1
ATOM 877 C C . PHE A 1 107 ? 1.514 -5.653 -8.982 1.00 73.50 107 PHE A C 1
ATOM 879 O O . PHE A 1 107 ? 0.506 -5.065 -9.361 1.00 73.50 107 PHE A O 1
ATOM 886 N N . GLU A 1 108 ? 1.700 -6.956 -9.192 1.00 76.50 108 GLU A N 1
ATOM 887 C CA . GLU A 1 108 ? 0.728 -7.796 -9.894 1.00 76.50 108 GLU A CA 1
ATOM 888 C C . GLU A 1 108 ? -0.635 -7.820 -9.195 1.00 76.50 108 GLU A C 1
ATOM 890 O O . GLU A 1 108 ? -1.659 -7.634 -9.849 1.00 76.50 108 GLU A O 1
ATOM 895 N N . ILE A 1 109 ? -0.667 -7.974 -7.867 1.00 75.06 109 ILE A N 1
ATOM 896 C CA . ILE A 1 109 ? -1.922 -7.973 -7.088 1.00 75.06 109 ILE A CA 1
ATOM 897 C C . ILE A 1 109 ? -2.678 -6.664 -7.281 1.00 75.06 109 ILE A C 1
ATOM 899 O O . ILE A 1 109 ? -3.898 -6.663 -7.434 1.00 75.06 109 ILE A O 1
ATOM 903 N N . ILE A 1 110 ? -1.946 -5.552 -7.267 1.00 72.62 110 ILE A N 1
ATOM 904 C CA . ILE A 1 110 ? -2.521 -4.218 -7.416 1.00 72.62 110 ILE A CA 1
ATOM 905 C C . ILE A 1 110 ? -3.030 -4.036 -8.831 1.00 72.62 110 ILE A C 1
ATOM 907 O O . ILE A 1 110 ? -4.169 -3.628 -9.019 1.00 72.62 110 ILE A O 1
ATOM 911 N N . ALA A 1 111 ? -2.217 -4.394 -9.822 1.00 77.31 111 ALA A N 1
ATOM 912 C CA . ALA A 1 111 ? -2.583 -4.279 -11.221 1.00 77.31 111 ALA A CA 1
ATOM 913 C C . ALA A 1 111 ? -3.882 -5.034 -11.539 1.00 77.31 111 ALA A C 1
ATOM 915 O O . ALA A 1 111 ? -4.684 -4.543 -12.322 1.00 77.31 111 ALA A O 1
ATOM 916 N N . ILE A 1 112 ? -4.127 -6.176 -10.884 1.00 80.06 112 ILE A N 1
ATOM 917 C CA . ILE A 1 112 ? -5.373 -6.952 -11.016 1.00 80.06 112 ILE A CA 1
ATOM 918 C C . ILE A 1 112 ? -6.588 -6.227 -10.400 1.00 80.06 112 ILE A C 1
ATOM 920 O O . ILE A 1 112 ? -7.725 -6.481 -10.795 1.00 80.06 112 ILE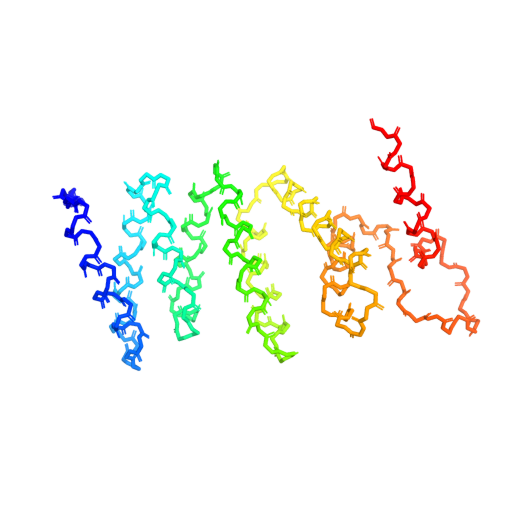 A O 1
ATOM 924 N N . LYS A 1 113 ? -6.376 -5.336 -9.426 1.00 76.88 113 LYS A N 1
ATOM 925 C CA . LYS A 1 113 ? -7.431 -4.591 -8.712 1.00 76.88 113 LYS A CA 1
ATOM 926 C C . LYS A 1 113 ? -7.711 -3.201 -9.302 1.00 76.88 113 LYS A C 1
ATOM 928 O O . LYS A 1 113 ? -8.747 -2.617 -8.983 1.00 76.88 113 LYS A O 1
ATOM 933 N N . LEU A 1 114 ? -6.813 -2.664 -10.128 1.00 76.94 114 LEU A N 1
ATOM 934 C CA . LEU A 1 114 ? -6.986 -1.379 -10.811 1.00 76.94 114 LEU A CA 1
ATOM 935 C C . LEU A 1 114 ? -7.757 -1.557 -12.124 1.00 76.94 114 LEU A C 1
ATOM 937 O O . LEU A 1 114 ? -7.540 -2.523 -12.850 1.00 76.94 114 LEU A O 1
ATOM 941 N N . ASN A 1 115 ? -8.623 -0.600 -12.467 1.00 83.19 115 ASN A N 1
ATOM 942 C CA . ASN A 1 115 ? -9.164 -0.526 -13.828 1.00 83.19 115 ASN A CA 1
ATOM 943 C C . ASN A 1 115 ? -8.123 0.037 -14.812 1.00 83.19 115 ASN A C 1
ATOM 945 O O . ASN A 1 115 ? -7.135 0.643 -14.395 1.00 83.19 115 ASN A O 1
ATOM 949 N N . ASP A 1 116 ? -8.370 -0.101 -16.117 1.00 81.62 116 ASP A N 1
ATOM 950 C CA . ASP A 1 116 ? -7.423 0.299 -17.170 1.00 81.62 116 ASP A CA 1
ATOM 951 C C . ASP A 1 116 ? -6.938 1.746 -17.041 1.00 81.62 116 ASP A C 1
ATOM 953 O O . ASP A 1 116 ? -5.754 2.024 -17.221 1.00 81.62 116 ASP A O 1
ATOM 957 N N . LYS A 1 117 ? -7.834 2.674 -16.682 1.00 82.38 117 LYS A N 1
ATOM 958 C CA . LYS A 1 117 ? -7.484 4.088 -16.505 1.00 82.38 117 LYS A CA 1
ATOM 959 C C . LYS A 1 117 ? -6.557 4.290 -15.308 1.00 82.38 117 LYS A C 1
ATOM 961 O O . LYS A 1 117 ? -5.540 4.961 -15.428 1.00 82.38 117 LYS A O 1
ATOM 966 N N . GLN A 1 118 ? -6.891 3.707 -14.162 1.00 78.62 118 GLN A N 1
ATOM 967 C CA . GLN A 1 118 ? -6.083 3.818 -12.943 1.00 78.62 118 GLN A CA 1
ATOM 968 C C . GLN A 1 118 ? -4.716 3.180 -13.125 1.00 78.62 118 GLN A C 1
ATOM 970 O O . GLN A 1 118 ? -3.706 3.709 -12.677 1.00 78.62 118 GLN A O 1
ATOM 975 N N . LEU A 1 119 ? -4.700 2.041 -13.802 1.00 79.88 119 LEU A N 1
ATOM 976 C CA . LEU A 1 119 ? -3.501 1.304 -14.114 1.00 79.88 119 LEU A CA 1
ATOM 977 C C . LEU A 1 119 ? -2.617 2.092 -15.087 1.00 79.88 119 LEU A C 1
ATOM 979 O O . LEU A 1 119 ? -1.414 2.201 -14.871 1.00 79.88 119 LEU A O 1
ATOM 983 N N . TYR A 1 120 ? -3.208 2.727 -16.099 1.00 80.38 120 TYR A N 1
ATOM 984 C CA . TYR A 1 120 ? -2.504 3.661 -16.975 1.00 80.38 120 TYR A CA 1
ATOM 985 C C . TYR A 1 120 ? -1.898 4.837 -16.197 1.00 80.38 120 TYR A C 1
ATOM 987 O O . TYR A 1 120 ? -0.706 5.112 -16.338 1.00 80.38 120 TYR A O 1
ATOM 995 N N . ASP A 1 121 ? -2.683 5.491 -15.336 1.00 77.25 121 ASP A N 1
ATOM 996 C CA . ASP A 1 121 ? -2.211 6.599 -14.498 1.00 77.25 121 ASP A CA 1
ATOM 997 C C . ASP A 1 121 ? -1.071 6.145 -13.570 1.00 77.25 121 ASP A C 1
ATOM 999 O O . ASP A 1 121 ? -0.079 6.859 -13.402 1.00 77.25 121 ASP A O 1
ATOM 1003 N N . MET A 1 122 ? -1.168 4.918 -13.046 1.00 77.81 122 MET A N 1
ATOM 1004 C CA . MET A 1 122 ? -0.145 4.267 -12.229 1.00 77.81 122 MET A CA 1
ATOM 1005 C C . MET A 1 122 ? 1.181 4.142 -12.961 1.00 77.81 122 MET A C 1
ATOM 1007 O O . MET A 1 122 ? 2.211 4.624 -12.486 1.00 77.81 122 MET A O 1
ATOM 1011 N N . TRP A 1 123 ? 1.155 3.544 -14.146 1.00 75.88 123 TRP A N 1
ATOM 1012 C CA . TRP A 1 123 ? 2.359 3.346 -14.940 1.00 75.88 123 TRP A CA 1
ATOM 1013 C C . TRP A 1 123 ? 2.931 4.644 -15.472 1.00 75.88 123 TRP A C 1
ATOM 1015 O O . TRP A 1 123 ? 4.153 4.795 -15.493 1.00 75.88 123 TRP A O 1
ATOM 1025 N N . ARG A 1 124 ? 2.079 5.601 -15.847 1.00 79.06 124 ARG A N 1
ATOM 1026 C CA . ARG A 1 124 ? 2.516 6.938 -16.243 1.00 79.06 124 ARG A CA 1
ATOM 1027 C C . ARG A 1 124 ? 3.287 7.608 -15.108 1.00 79.06 124 ARG A C 1
ATOM 1029 O O . ARG A 1 124 ? 4.377 8.117 -15.353 1.00 79.06 124 ARG A O 1
ATOM 1036 N N . HIS A 1 125 ? 2.767 7.568 -13.881 1.00 75.19 125 HIS A N 1
ATOM 1037 C CA . HIS A 1 125 ? 3.429 8.177 -12.729 1.00 75.19 125 HIS A CA 1
ATOM 1038 C C . HIS A 1 125 ? 4.766 7.497 -12.417 1.00 75.19 125 HIS A C 1
ATOM 1040 O O . HIS A 1 125 ? 5.793 8.168 -12.379 1.00 75.19 125 HIS A O 1
ATOM 1046 N N . VAL A 1 126 ? 4.777 6.162 -12.305 1.00 72.62 126 VAL A N 1
ATOM 1047 C CA . VAL A 1 126 ? 6.004 5.375 -12.073 1.00 72.62 126 VAL A CA 1
ATOM 1048 C C . VAL A 1 126 ? 7.056 5.660 -13.149 1.00 72.62 126 VAL A C 1
ATOM 1050 O O . VAL A 1 126 ? 8.225 5.865 -12.831 1.00 72.62 126 VAL A O 1
ATOM 1053 N N . THR A 1 127 ? 6.639 5.730 -14.415 1.00 72.06 127 THR A N 1
ATOM 1054 C CA . THR A 1 127 ? 7.523 6.011 -15.554 1.00 72.06 127 THR A CA 1
ATOM 1055 C C . THR A 1 127 ? 8.138 7.402 -15.465 1.00 72.06 127 THR A C 1
ATOM 1057 O O . THR A 1 127 ? 9.354 7.531 -15.593 1.00 72.06 127 THR A O 1
ATOM 1060 N N . ILE A 1 128 ? 7.324 8.436 -15.222 1.00 74.31 128 ILE A N 1
ATOM 1061 C CA . ILE A 1 128 ? 7.791 9.825 -15.108 1.00 74.31 128 ILE A CA 1
ATOM 1062 C C . ILE A 1 128 ? 8.733 9.976 -13.909 1.00 74.31 128 ILE A C 1
ATOM 1064 O O . ILE A 1 128 ? 9.819 10.527 -14.061 1.00 74.31 128 ILE A O 1
ATOM 1068 N N . THR A 1 129 ? 8.378 9.438 -12.739 1.00 72.50 129 THR A N 1
ATOM 1069 C CA . THR A 1 129 ? 9.233 9.513 -11.544 1.00 72.50 129 THR A CA 1
ATOM 1070 C C . THR A 1 129 ? 10.568 8.802 -11.764 1.00 72.50 129 THR A C 1
ATOM 1072 O O . THR A 1 129 ? 11.621 9.383 -11.503 1.00 72.50 129 THR A O 1
ATOM 1075 N N . ALA A 1 130 ? 10.555 7.584 -12.318 1.00 70.94 130 ALA A N 1
ATOM 1076 C CA . ALA A 1 130 ? 11.782 6.852 -12.632 1.00 70.94 130 ALA A CA 1
ATOM 1077 C C . ALA A 1 130 ? 12.653 7.600 -13.658 1.00 70.94 130 ALA A C 1
ATOM 1079 O O . ALA A 1 130 ? 13.880 7.603 -13.555 1.00 70.94 130 ALA A O 1
ATOM 1080 N N . LEU A 1 131 ? 12.032 8.251 -14.643 1.00 70.88 131 LEU A N 1
ATOM 1081 C CA . LEU A 1 131 ? 12.697 9.126 -15.605 1.00 70.88 131 LEU A CA 1
ATOM 1082 C C . LEU A 1 131 ? 13.380 10.311 -14.916 1.00 70.88 131 LEU A C 1
ATOM 1084 O O . LEU A 1 131 ? 14.582 10.505 -15.086 1.00 70.88 131 LEU A O 1
ATOM 1088 N N . GLU A 1 132 ? 12.636 11.085 -14.128 1.00 74.88 132 GLU A N 1
ATOM 1089 C CA . GLU A 1 132 ? 13.140 12.258 -13.407 1.00 74.88 132 GLU A CA 1
ATOM 1090 C C . GLU A 1 132 ? 14.314 11.917 -12.489 1.00 74.88 132 GLU A C 1
ATOM 1092 O O . GLU A 1 132 ? 15.315 12.636 -12.453 1.00 74.88 132 GLU A O 1
ATOM 1097 N N . GLU A 1 133 ? 14.216 10.810 -11.760 1.00 69.75 133 GLU A N 1
ATOM 1098 C CA . GLU A 1 133 ? 15.279 10.347 -10.876 1.00 69.75 133 GLU A CA 1
ATOM 1099 C C . GLU A 1 133 ? 16.517 9.919 -11.656 1.00 69.75 133 GLU A C 1
ATOM 1101 O O . GLU A 1 133 ? 17.612 10.370 -11.329 1.00 69.75 133 GLU A O 1
ATOM 1106 N N . ASN A 1 134 ? 16.359 9.149 -12.738 1.00 66.38 134 ASN A N 1
ATOM 1107 C CA . ASN A 1 134 ? 17.475 8.758 -13.606 1.00 66.38 134 ASN A CA 1
ATOM 1108 C C . ASN A 1 134 ? 18.215 9.966 -14.195 1.00 66.38 134 ASN A C 1
ATOM 1110 O O . ASN A 1 134 ? 19.425 9.915 -14.414 1.00 66.38 134 ASN A O 1
ATOM 1114 N N . ILE A 1 135 ? 17.499 11.060 -14.456 1.00 67.31 135 ILE A N 1
ATOM 1115 C CA . ILE A 1 135 ? 18.089 12.312 -14.940 1.00 67.31 135 ILE A CA 1
ATOM 1116 C C . ILE A 1 135 ? 18.914 12.981 -13.840 1.00 67.31 135 ILE A C 1
ATOM 1118 O O . ILE A 1 135 ? 20.000 13.495 -14.113 1.00 67.31 135 ILE A O 1
ATOM 1122 N N . LYS A 1 136 ? 18.407 12.969 -12.602 1.00 73.56 136 LYS A N 1
ATOM 1123 C CA . LYS A 1 136 ? 19.074 13.555 -11.433 1.00 73.56 136 LYS A CA 1
ATOM 1124 C C . LYS A 1 136 ? 20.294 12.733 -11.006 1.00 73.56 136 LYS A C 1
ATOM 1126 O O . LYS A 1 136 ? 21.330 13.302 -10.665 1.00 73.56 136 LYS A O 1
ATOM 1131 N N . THR A 1 137 ? 20.216 11.404 -11.052 1.00 66.12 137 THR A N 1
ATOM 1132 C CA . THR A 1 137 ? 21.278 10.507 -10.584 1.00 66.12 137 THR A CA 1
ATOM 1133 C C . THR A 1 137 ? 22.185 10.070 -11.737 1.00 66.12 137 THR A C 1
ATOM 1135 O O . THR A 1 137 ? 21.959 9.053 -12.390 1.00 66.12 137 THR A O 1
ATOM 1138 N N . LYS A 1 138 ? 23.281 10.804 -11.971 1.00 62.22 138 LYS A N 1
ATOM 1139 C CA . LYS A 1 138 ? 24.338 10.434 -12.940 1.00 62.22 138 LYS A CA 1
ATOM 1140 C C . LYS A 1 138 ? 25.134 9.157 -12.575 1.00 62.22 138 LYS A C 1
ATOM 1142 O O . LYS A 1 138 ? 26.079 8.824 -13.287 1.00 62.22 138 LYS A O 1
ATOM 1147 N N . THR A 1 139 ? 24.804 8.426 -11.504 1.00 53.88 139 THR A N 1
ATOM 1148 C CA . THR A 1 139 ? 25.686 7.397 -10.911 1.00 53.88 139 THR A CA 1
ATOM 1149 C C . THR A 1 139 ? 24.994 6.073 -10.526 1.00 53.88 139 THR A C 1
ATOM 1151 O O . THR A 1 139 ? 23.954 6.057 -9.882 1.00 53.88 139 THR A O 1
ATOM 1154 N N . LYS A 1 140 ? 25.646 4.965 -10.930 1.00 54.53 140 LYS A N 1
ATOM 1155 C CA . LYS A 1 140 ? 25.622 3.519 -10.563 1.00 54.53 140 LYS A CA 1
ATOM 1156 C C . LYS A 1 140 ? 24.383 2.796 -9.971 1.00 54.53 140 LYS A C 1
ATOM 1158 O O . LYS A 1 140 ? 24.295 1.600 -10.218 1.00 54.53 140 LYS A O 1
ATOM 1163 N N . LYS A 1 141 ? 23.403 3.418 -9.303 1.00 56.25 141 LYS A N 1
ATOM 1164 C CA . LYS A 1 141 ? 22.172 2.745 -8.793 1.00 56.25 141 LYS A CA 1
ATOM 1165 C C . LYS A 1 141 ? 21.080 2.567 -9.877 1.00 56.25 141 LYS A C 1
ATOM 1167 O O . LYS A 1 141 ? 19.887 2.662 -9.613 1.00 56.25 141 LYS A O 1
ATOM 1172 N N . LYS A 1 142 ? 21.495 2.348 -11.132 1.00 58.81 142 LYS A N 1
ATOM 1173 C CA . LYS A 1 142 ? 20.640 2.406 -12.337 1.00 58.81 142 LYS A CA 1
ATOM 1174 C C . LYS A 1 142 ? 19.723 1.191 -12.528 1.00 58.81 142 LYS A C 1
ATOM 1176 O O . LYS A 1 142 ? 18.757 1.287 -13.273 1.00 58.81 142 LYS A O 1
ATOM 1181 N N . ASP A 1 143 ? 20.015 0.053 -11.903 1.00 63.91 143 ASP A N 1
ATOM 1182 C CA . ASP A 1 143 ? 19.563 -1.228 -12.459 1.00 63.91 143 ASP A CA 1
ATOM 1183 C C . ASP A 1 143 ? 18.107 -1.593 -12.102 1.00 63.91 143 ASP A C 1
ATOM 1185 O O . ASP A 1 143 ? 17.344 -2.008 -12.971 1.00 63.91 143 ASP A O 1
ATOM 1189 N N . ILE A 1 144 ? 17.661 -1.371 -10.859 1.00 64.88 144 ILE A N 1
ATOM 1190 C CA . ILE A 1 144 ? 16.304 -1.763 -10.416 1.00 64.88 144 ILE A CA 1
ATOM 1191 C C . ILE A 1 144 ? 15.223 -0.819 -10.960 1.00 64.88 144 ILE A C 1
ATOM 1193 O O . ILE A 1 144 ? 14.213 -1.274 -11.500 1.00 64.88 144 ILE A O 1
ATOM 1197 N N . LYS A 1 145 ? 15.443 0.500 -10.885 1.00 61.44 145 LYS A N 1
ATOM 1198 C CA . LYS A 1 145 ? 14.480 1.500 -11.383 1.00 61.44 145 LYS A CA 1
ATOM 1199 C C . LYS A 1 145 ? 14.322 1.419 -12.906 1.00 61.44 145 LYS A C 1
ATOM 1201 O O . LYS A 1 145 ? 13.211 1.540 -13.416 1.00 61.44 145 LYS A O 1
ATOM 1206 N N . MET A 1 146 ? 15.407 1.128 -13.629 1.00 67.50 146 MET A N 1
ATOM 1207 C CA . MET A 1 146 ? 15.357 0.883 -15.071 1.00 67.50 146 MET A CA 1
ATOM 1208 C C . MET A 1 146 ? 14.625 -0.426 -15.398 1.00 67.50 146 MET A C 1
ATOM 1210 O O . MET A 1 146 ? 13.791 -0.430 -16.294 1.00 67.50 146 MET A O 1
ATOM 1214 N N . LYS A 1 147 ? 14.837 -1.514 -14.642 1.00 64.62 147 LYS A N 1
ATOM 1215 C CA . LYS A 1 147 ? 14.071 -2.766 -14.810 1.00 64.62 147 LYS A CA 1
ATOM 1216 C C . LYS A 1 147 ? 12.565 -2.568 -14.601 1.00 64.62 147 LYS A C 1
ATOM 1218 O O . LYS A 1 147 ? 11.783 -3.089 -15.390 1.00 64.62 147 LYS A O 1
ATOM 1223 N N . LEU A 1 148 ? 12.151 -1.779 -13.605 1.00 64.19 148 LEU A N 1
ATOM 1224 C CA . LEU A 1 148 ? 10.737 -1.442 -13.373 1.00 64.19 148 LEU A CA 1
ATOM 1225 C C . LEU A 1 148 ? 10.139 -0.595 -14.504 1.00 64.19 148 LEU A C 1
ATOM 1227 O O . LEU A 1 148 ? 9.025 -0.867 -14.949 1.00 64.19 148 LEU A O 1
ATOM 1231 N N . LEU A 1 149 ? 10.890 0.389 -15.007 1.00 66.62 149 LEU A N 1
ATOM 1232 C CA . LEU A 1 149 ? 10.503 1.187 -16.171 1.00 66.62 149 LEU A CA 1
ATOM 1233 C C . LEU A 1 149 ? 10.313 0.300 -17.413 1.00 66.62 149 LEU A C 1
ATOM 1235 O O . LEU A 1 149 ? 9.303 0.400 -18.104 1.00 66.62 149 LEU A O 1
ATOM 1239 N N . VAL A 1 150 ? 11.262 -0.599 -17.670 1.00 65.56 150 VAL A N 1
ATOM 1240 C CA . VAL A 1 150 ? 11.215 -1.557 -18.782 1.00 65.56 150 VAL A CA 1
ATOM 1241 C C . VAL A 1 150 ? 10.026 -2.498 -18.660 1.00 65.56 150 VAL A C 1
ATOM 1243 O O . VAL A 1 150 ? 9.306 -2.700 -19.634 1.00 65.56 150 VAL A O 1
ATOM 1246 N N . PHE A 1 151 ? 9.783 -3.032 -17.464 1.00 64.81 151 PHE A N 1
ATOM 1247 C CA . PHE A 1 151 ? 8.637 -3.890 -17.189 1.00 64.81 151 PHE A CA 1
ATOM 1248 C C . PHE A 1 151 ? 7.309 -3.156 -17.424 1.00 64.81 151 PHE A C 1
ATOM 1250 O O . PHE A 1 151 ? 6.417 -3.693 -18.081 1.00 64.81 151 PHE A O 1
ATOM 1257 N N . GLY A 1 152 ? 7.198 -1.904 -16.967 1.00 65.62 152 GLY A N 1
ATOM 1258 C CA . GLY A 1 152 ? 6.030 -1.057 -17.213 1.00 65.62 152 GLY A CA 1
ATOM 1259 C C . GLY A 1 152 ? 5.791 -0.781 -18.697 1.00 65.62 152 GLY A C 1
ATOM 1260 O O . GLY A 1 152 ? 4.676 -0.953 -19.190 1.00 65.62 152 GLY A O 1
ATOM 1261 N N . LEU A 1 153 ? 6.846 -0.422 -19.434 1.00 65.44 153 LEU A N 1
ATOM 1262 C CA . LEU A 1 153 ? 6.775 -0.183 -20.878 1.00 65.44 153 LEU A CA 1
ATOM 1263 C C . LEU A 1 153 ? 6.363 -1.448 -21.648 1.00 65.44 153 LEU A C 1
ATOM 1265 O O . LEU A 1 153 ? 5.454 -1.378 -22.474 1.00 65.44 153 LEU A O 1
ATOM 1269 N N . LEU A 1 154 ? 6.957 -2.604 -21.329 1.00 62.56 154 LEU A N 1
ATOM 1270 C CA . LEU A 1 154 ? 6.641 -3.896 -21.952 1.00 62.56 154 LEU A CA 1
ATOM 1271 C C . LEU A 1 154 ? 5.197 -4.345 -21.689 1.00 62.56 154 LEU A C 1
ATOM 1273 O O . LEU A 1 154 ? 4.569 -4.955 -22.553 1.00 62.56 154 LEU A O 1
ATOM 1277 N N . ARG A 1 155 ? 4.655 -4.068 -20.497 1.00 59.91 155 ARG A N 1
ATOM 1278 C CA . ARG A 1 155 ? 3.320 -4.537 -20.101 1.00 59.91 155 ARG A CA 1
ATOM 1279 C C . ARG A 1 155 ? 2.188 -3.734 -20.754 1.00 59.91 155 ARG A C 1
ATOM 1281 O O . ARG A 1 155 ? 1.172 -4.329 -21.103 1.00 59.91 155 ARG A O 1
ATOM 1288 N N . TYR A 1 156 ? 2.355 -2.421 -20.941 1.00 57.75 156 TYR A N 1
ATOM 1289 C CA . TYR A 1 156 ? 1.281 -1.524 -21.422 1.00 57.75 156 TYR A CA 1
ATOM 1290 C C . TYR A 1 156 ? 1.469 -1.038 -22.847 1.00 57.75 156 TYR A C 1
ATOM 1292 O O . TYR A 1 156 ? 0.523 -0.564 -23.473 1.00 57.75 156 TYR A O 1
ATOM 1300 N N . ASN A 1 157 ? 2.672 -1.197 -23.384 1.00 61.41 157 ASN A N 1
ATOM 1301 C CA . ASN A 1 157 ? 2.917 -1.048 -24.798 1.00 61.41 157 ASN A CA 1
ATOM 1302 C C . ASN A 1 157 ? 3.747 -2.247 -25.274 1.00 61.41 157 ASN A C 1
ATOM 1304 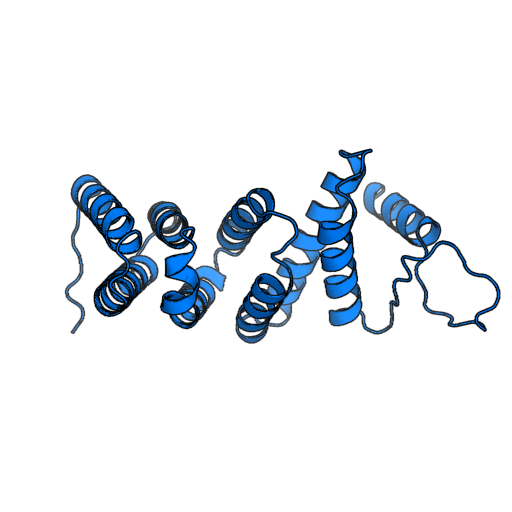O O . ASN A 1 157 ? 4.940 -2.105 -25.518 1.00 61.41 157 ASN A O 1
ATOM 1308 N N . PRO A 1 158 ? 3.134 -3.440 -25.422 1.00 54.12 158 PRO A N 1
ATOM 1309 C CA . PRO A 1 158 ? 3.844 -4.684 -25.751 1.00 54.12 158 PRO A CA 1
ATOM 1310 C C . PRO A 1 158 ? 4.542 -4.658 -27.117 1.00 54.12 158 PRO A C 1
ATOM 1312 O O . PRO A 1 158 ? 5.270 -5.582 -27.464 1.00 54.12 158 PRO A O 1
ATOM 1315 N N . ARG A 1 159 ? 4.330 -3.598 -27.906 1.00 51.75 159 ARG A N 1
ATOM 1316 C CA . ARG A 1 159 ? 5.067 -3.329 -29.143 1.00 51.75 159 ARG A CA 1
ATOM 1317 C C . ARG A 1 159 ? 6.395 -2.613 -28.905 1.00 51.75 159 ARG A C 1
ATOM 1319 O O . ARG A 1 159 ? 7.125 -2.431 -29.863 1.00 51.75 159 ARG A O 1
ATOM 1326 N N . ILE A 1 160 ? 6.708 -2.195 -27.682 1.00 56.22 160 ILE A N 1
ATOM 1327 C CA . ILE A 1 160 ? 7.970 -1.560 -27.312 1.00 56.22 160 ILE A CA 1
ATOM 1328 C C . ILE A 1 160 ? 8.822 -2.596 -26.587 1.00 56.22 160 ILE A C 1
ATOM 1330 O O . ILE A 1 160 ? 8.520 -2.975 -25.460 1.00 56.22 160 ILE A O 1
ATOM 1334 N N . TYR A 1 161 ? 9.910 -3.023 -27.219 1.00 54.44 161 TYR A N 1
ATOM 1335 C CA . TYR A 1 161 ? 10.921 -3.865 -26.591 1.00 54.44 161 TYR A CA 1
ATOM 1336 C C . TYR A 1 161 ? 12.061 -2.977 -26.092 1.00 54.44 161 TYR A C 1
ATOM 1338 O O . TYR A 1 161 ? 12.572 -2.137 -26.832 1.00 54.44 161 TYR A O 1
ATOM 1346 N N . PHE A 1 162 ? 12.477 -3.140 -24.837 1.00 51.56 162 PHE A N 1
ATOM 1347 C CA . PHE A 1 162 ? 13.651 -2.444 -24.315 1.00 51.56 162 PHE A CA 1
ATOM 1348 C C . PHE A 1 162 ? 14.826 -3.412 -24.240 1.00 51.56 162 PHE A C 1
ATOM 1350 O O . PHE A 1 162 ? 14.737 -4.449 -23.584 1.00 51.56 162 PHE A O 1
ATOM 1357 N N . ASN A 1 163 ? 15.927 -3.066 -24.902 1.00 56.84 163 ASN A N 1
ATOM 1358 C CA . ASN A 1 163 ? 17.174 -3.813 -24.812 1.00 56.84 163 ASN A CA 1
ATOM 1359 C C . ASN A 1 163 ? 18.201 -2.965 -24.055 1.00 56.84 163 ASN A C 1
ATOM 1361 O O . ASN A 1 163 ? 18.635 -1.931 -24.556 1.00 56.84 163 ASN A O 1
ATOM 1365 N N . SER A 1 164 ? 18.568 -3.395 -22.846 1.00 52.19 164 SER A N 1
ATOM 1366 C CA . SER A 1 164 ? 19.547 -2.709 -21.994 1.00 52.19 164 SER A CA 1
ATOM 1367 C C . SER A 1 164 ? 21.001 -3.085 -22.297 1.00 52.19 164 SER A C 1
ATOM 1369 O O . SER A 1 164 ? 21.904 -2.551 -21.658 1.00 52.19 164 SER A O 1
ATOM 1371 N N . ASN A 1 165 ? 21.246 -4.018 -23.224 1.00 53.97 165 ASN A N 1
ATOM 1372 C CA . ASN A 1 165 ? 22.596 -4.399 -23.627 1.00 53.97 165 ASN A CA 1
ATOM 1373 C C . ASN A 1 165 ? 23.069 -3.533 -24.800 1.00 53.97 165 ASN A C 1
ATOM 1375 O O . ASN A 1 165 ? 22.658 -3.739 -25.939 1.00 53.97 165 ASN A O 1
ATOM 1379 N N . ASP A 1 166 ? 24.021 -2.637 -24.529 1.00 53.12 166 ASP A N 1
ATOM 1380 C CA . ASP A 1 166 ? 24.678 -1.788 -25.539 1.00 53.12 166 ASP A CA 1
ATOM 1381 C C . ASP A 1 166 ? 25.562 -2.576 -26.531 1.00 53.12 166 ASP A C 1
ATOM 1383 O O . ASP A 1 166 ? 26.057 -2.023 -27.511 1.00 53.12 166 ASP A O 1
ATOM 1387 N N . LYS A 1 167 ? 25.767 -3.883 -26.314 1.00 54.22 167 LYS A N 1
ATOM 1388 C CA . LYS A 1 167 ? 26.519 -4.757 -27.228 1.00 54.22 167 LYS A CA 1
ATOM 1389 C C . LYS A 1 167 ? 25.588 -5.370 -28.271 1.00 54.22 167 LYS A C 1
ATOM 1391 O O . LYS A 1 167 ? 25.258 -6.552 -28.210 1.00 54.22 167 LYS A O 1
ATOM 1396 N N . ILE A 1 168 ? 25.144 -4.549 -29.218 1.00 55.81 168 ILE A N 1
ATOM 1397 C CA . ILE A 1 168 ? 24.400 -5.008 -30.396 1.00 55.81 168 ILE A CA 1
ATOM 1398 C C . ILE A 1 168 ? 25.414 -5.390 -31.475 1.00 55.81 168 ILE A C 1
ATOM 1400 O O . ILE A 1 168 ? 25.617 -4.670 -32.447 1.00 55.81 168 ILE A O 1
ATOM 1404 N N . ASP A 1 169 ? 26.048 -6.547 -31.305 1.00 54.22 169 ASP A N 1
ATOM 1405 C CA . ASP A 1 169 ? 26.782 -7.190 -32.389 1.00 54.22 169 ASP A CA 1
ATOM 1406 C C . ASP A 1 169 ? 25.875 -8.271 -32.985 1.00 54.22 169 ASP A C 1
ATOM 1408 O O . ASP A 1 169 ? 25.821 -9.399 -32.507 1.00 54.22 169 ASP A O 1
ATOM 1412 N N . LYS A 1 170 ? 25.143 -7.898 -34.042 1.00 56.91 170 LYS A N 1
ATOM 1413 C CA . LYS A 1 170 ? 24.395 -8.796 -34.944 1.00 56.91 170 LYS A CA 1
ATOM 1414 C C . LYS A 1 170 ? 23.214 -9.554 -34.317 1.00 56.91 170 LYS A C 1
ATOM 1416 O O . LYS A 1 170 ? 23.231 -10.776 -34.210 1.00 56.91 170 LYS A O 1
ATOM 1421 N N . ILE A 1 171 ? 22.133 -8.841 -34.013 1.00 49.66 171 ILE A N 1
ATOM 1422 C CA . ILE A 1 171 ? 20.795 -9.448 -33.996 1.00 49.66 171 ILE A CA 1
ATOM 1423 C C . ILE A 1 171 ? 19.985 -8.749 -35.083 1.00 49.66 171 ILE A C 1
ATOM 1425 O O . ILE A 1 171 ? 19.947 -7.519 -35.144 1.00 49.66 171 ILE A O 1
ATOM 1429 N N . ASP A 1 172 ? 19.417 -9.555 -35.977 1.00 52.34 172 ASP A N 1
ATOM 1430 C CA . ASP A 1 172 ? 18.565 -9.127 -37.077 1.00 52.34 172 ASP A CA 1
ATOM 1431 C C . ASP A 1 172 ? 17.460 -8.171 -36.610 1.00 52.34 172 ASP A C 1
ATOM 1433 O O . ASP A 1 172 ? 16.944 -8.277 -35.497 1.00 52.34 172 ASP A O 1
ATOM 1437 N N . LYS A 1 173 ? 17.135 -7.214 -37.487 1.00 54.34 173 LYS A N 1
ATOM 1438 C CA . LYS A 1 173 ? 16.156 -6.133 -37.311 1.00 54.34 173 LYS A CA 1
ATOM 1439 C C . LYS A 1 173 ? 14.898 -6.588 -36.565 1.00 54.34 173 LYS A C 1
ATOM 1441 O O . LYS A 1 173 ? 13.976 -7.144 -37.155 1.00 54.34 173 LYS A O 1
ATOM 1446 N N . ILE A 1 174 ? 14.830 -6.271 -35.278 1.00 52.34 174 ILE A N 1
ATOM 1447 C CA . ILE A 1 174 ? 13.566 -6.180 -34.555 1.00 52.34 174 ILE A CA 1
ATOM 1448 C C . ILE A 1 174 ? 13.184 -4.700 -34.605 1.00 52.34 174 ILE A C 1
ATOM 1450 O O . ILE A 1 174 ? 13.787 -3.884 -33.911 1.00 52.34 174 ILE A O 1
ATOM 1454 N N . ASP A 1 175 ? 12.196 -4.350 -35.431 1.00 49.78 175 ASP A N 1
ATOM 1455 C CA . ASP A 1 175 ? 11.786 -2.964 -35.745 1.00 49.78 175 ASP A CA 1
ATOM 1456 C C . ASP A 1 175 ? 11.178 -2.176 -34.561 1.00 49.78 175 ASP A C 1
ATOM 1458 O O . ASP A 1 175 ? 10.601 -1.109 -34.736 1.00 49.78 175 ASP A O 1
ATOM 1462 N N . ASN A 1 176 ? 11.319 -2.675 -33.334 1.00 51.41 176 ASN A N 1
ATOM 1463 C CA . ASN A 1 176 ? 10.591 -2.207 -32.158 1.00 51.41 176 ASN A CA 1
ATOM 1464 C C . ASN A 1 176 ? 11.461 -2.083 -30.891 1.00 51.41 176 ASN A C 1
ATOM 1466 O O . ASN A 1 176 ? 10.932 -2.012 -29.780 1.00 51.41 176 ASN A O 1
ATOM 1470 N N . ILE A 1 177 ? 12.792 -2.067 -31.035 1.00 56.19 177 ILE A N 1
ATOM 1471 C CA . ILE A 1 177 ? 13.709 -1.880 -29.904 1.00 56.19 177 ILE A CA 1
ATOM 1472 C C . ILE A 1 177 ? 13.920 -0.383 -29.646 1.00 56.19 177 ILE A C 1
ATOM 1474 O O . ILE A 1 177 ? 14.536 0.311 -30.455 1.00 56.19 177 ILE A O 1
ATOM 1478 N N . ILE A 1 178 ? 13.465 0.119 -28.495 1.00 58.62 178 ILE A N 1
ATOM 1479 C CA . ILE A 1 178 ? 13.875 1.442 -28.006 1.00 58.62 178 ILE A CA 1
ATOM 1480 C C . ILE A 1 178 ? 15.242 1.274 -27.347 1.00 58.62 178 ILE A C 1
ATOM 1482 O O . ILE A 1 178 ? 15.351 0.746 -26.241 1.00 58.62 178 ILE A O 1
ATOM 1486 N N . ASN A 1 179 ? 16.291 1.708 -28.043 1.00 66.56 179 ASN A N 1
ATOM 1487 C CA . ASN A 1 179 ? 17.614 1.852 -27.447 1.00 66.56 179 ASN A CA 1
ATOM 1488 C C . ASN A 1 179 ? 17.694 3.143 -26.609 1.00 66.56 179 ASN A C 1
ATOM 1490 O O . ASN A 1 179 ? 16.802 3.998 -26.646 1.00 66.56 179 ASN A O 1
ATOM 1494 N N . PHE A 1 180 ? 18.776 3.287 -25.843 1.00 59.59 180 PHE A N 1
ATOM 1495 C CA . PHE A 1 180 ? 18.981 4.430 -24.949 1.00 59.59 180 PHE A CA 1
ATOM 1496 C C . PHE A 1 180 ? 18.860 5.790 -25.669 1.00 59.59 180 PHE A C 1
ATOM 1498 O O . PHE A 1 180 ? 18.283 6.734 -25.127 1.00 59.59 180 PHE A O 1
ATOM 1505 N N . ASP A 1 181 ? 19.315 5.880 -26.920 1.00 61.75 181 ASP A N 1
ATOM 1506 C CA . ASP A 1 181 ? 19.217 7.098 -27.731 1.00 61.75 181 ASP A CA 1
ATOM 1507 C C . ASP A 1 181 ? 17.783 7.424 -28.163 1.00 61.75 181 ASP A C 1
ATOM 1509 O O . ASP A 1 181 ? 17.352 8.575 -28.062 1.00 61.75 181 ASP A O 1
ATOM 1513 N N . ALA A 1 182 ? 17.010 6.427 -28.601 1.00 63.75 182 ALA A N 1
ATOM 1514 C CA . ALA A 1 182 ? 15.600 6.599 -28.949 1.00 63.75 182 ALA A CA 1
ATOM 1515 C C . ALA A 1 182 ? 14.774 7.061 -27.737 1.00 63.75 182 ALA A C 1
ATOM 1517 O O . ALA A 1 182 ? 13.920 7.943 -27.856 1.00 63.75 182 ALA A O 1
ATOM 1518 N N . PHE A 1 183 ? 15.090 6.533 -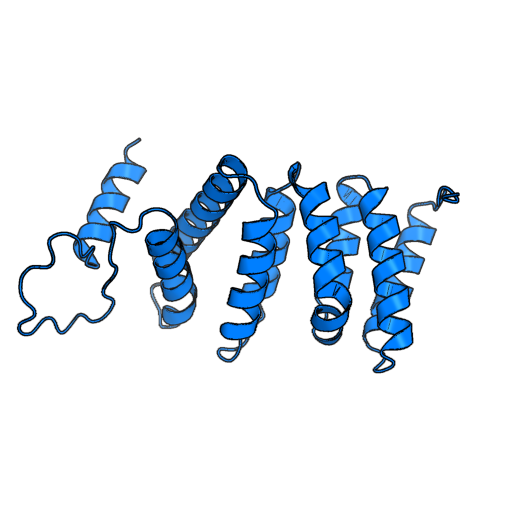26.553 1.00 62.31 183 PHE A N 1
ATOM 1519 C CA . PHE A 1 183 ? 14.491 6.952 -25.291 1.00 62.31 183 PHE A CA 1
ATOM 1520 C C . PHE A 1 183 ? 14.804 8.420 -24.948 1.00 62.31 183 PHE A C 1
ATOM 1522 O O . PHE A 1 183 ? 13.895 9.196 -24.645 1.00 62.31 183 PHE A O 1
ATOM 1529 N N . ASN A 1 184 ? 16.067 8.843 -25.076 1.00 62.16 184 ASN A N 1
ATOM 1530 C CA . ASN A 1 184 ? 16.461 10.240 -24.854 1.00 62.16 184 ASN A CA 1
ATOM 1531 C C . ASN A 1 184 ? 15.780 11.208 -25.835 1.00 62.16 184 ASN A C 1
ATOM 1533 O O . ASN A 1 184 ? 15.460 12.343 -25.476 1.00 62.16 184 ASN A O 1
ATOM 1537 N N . LYS A 1 185 ? 15.518 10.758 -27.065 1.00 66.44 185 LYS A N 1
ATOM 1538 C CA . LYS A 1 185 ? 14.813 11.545 -28.081 1.00 66.44 185 LYS A CA 1
ATOM 1539 C C . LYS A 1 185 ? 13.329 11.716 -27.753 1.00 66.44 185 LYS A C 1
ATOM 1541 O O . LYS A 1 185 ? 12.813 12.821 -27.876 1.00 66.44 185 LYS A O 1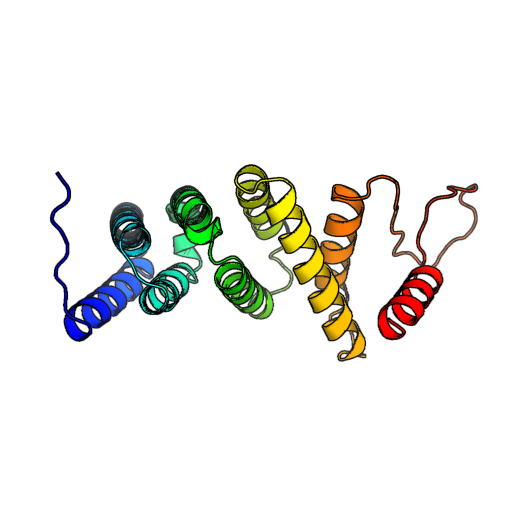
ATOM 1546 N N . LEU A 1 186 ? 12.657 10.660 -27.287 1.00 57.91 186 LEU A N 1
ATOM 1547 C CA . LEU A 1 186 ? 11.266 10.730 -26.815 1.00 57.91 186 LEU A CA 1
ATOM 1548 C C . LEU A 1 186 ? 11.115 11.695 -25.637 1.00 57.91 186 LEU A C 1
ATOM 1550 O O . LEU A 1 186 ? 10.210 12.527 -25.632 1.00 57.91 186 LEU A O 1
ATOM 1554 N N . LYS A 1 187 ? 12.053 11.640 -24.687 1.00 53.97 187 LYS A N 1
ATOM 1555 C CA . LYS A 1 187 ? 12.121 12.575 -23.563 1.00 53.97 187 LYS A CA 1
ATOM 1556 C C . LYS A 1 187 ? 12.192 14.038 -24.026 1.00 53.97 187 LYS A C 1
ATOM 1558 O O . LYS A 1 187 ? 11.427 14.866 -23.548 1.00 53.97 187 LYS A O 1
ATOM 1563 N N . PHE A 1 188 ? 13.053 14.348 -24.998 1.00 62.06 188 PHE A N 1
ATOM 1564 C CA . PHE A 1 188 ? 13.188 15.708 -25.538 1.00 62.06 188 PHE A CA 1
ATOM 1565 C C . PHE A 1 188 ? 11.877 16.276 -26.108 1.00 62.06 188 PHE A C 1
ATOM 1567 O O . PHE A 1 188 ? 11.644 17.480 -26.030 1.00 62.06 188 PHE A O 1
ATOM 1574 N N . TYR A 1 189 ? 11.022 15.431 -26.690 1.00 52.59 189 TYR A N 1
ATOM 1575 C CA . TYR A 1 189 ? 9.730 15.870 -27.220 1.00 52.59 189 TYR A CA 1
ATOM 1576 C C . TYR A 1 189 ? 8.676 16.093 -26.136 1.00 52.59 189 TYR A C 1
ATOM 1578 O O . TYR A 1 189 ? 7.865 17.004 -26.282 1.00 52.59 189 TYR A O 1
ATOM 1586 N N . HIS A 1 190 ? 8.694 15.300 -25.063 1.00 47.00 190 HIS A N 1
ATOM 1587 C CA . HIS A 1 190 ? 7.802 15.492 -23.919 1.00 47.00 190 HIS A CA 1
ATOM 1588 C C . HIS A 1 190 ? 8.080 16.825 -23.207 1.00 47.00 190 HIS A C 1
ATOM 1590 O O . HIS A 1 190 ? 7.149 17.559 -22.907 1.00 47.00 190 HIS A O 1
ATOM 1596 N N . ASP A 1 191 ? 9.352 17.187 -23.026 1.00 48.72 191 ASP A N 1
ATOM 1597 C CA . ASP A 1 191 ? 9.758 18.423 -22.332 1.00 48.72 191 ASP A CA 1
ATOM 1598 C C . ASP A 1 191 ? 9.440 19.718 -23.121 1.00 48.72 191 ASP A C 1
ATOM 1600 O O . ASP A 1 191 ? 9.676 20.822 -22.632 1.00 48.72 191 ASP A O 1
ATOM 1604 N N . LYS A 1 192 ? 8.936 19.600 -24.359 1.00 62.31 192 LYS A N 1
ATOM 1605 C CA . LYS A 1 192 ? 8.550 20.724 -25.231 1.00 62.31 192 LYS A CA 1
ATOM 1606 C C . LYS A 1 192 ? 7.042 21.001 -25.285 1.00 62.31 192 LYS A C 1
ATOM 1608 O O . LYS A 1 192 ? 6.652 21.933 -25.992 1.00 62.31 192 LYS A O 1
ATOM 1613 N N . GLN A 1 193 ? 6.221 20.192 -24.620 1.00 44.31 193 GLN A N 1
ATOM 1614 C CA . GLN A 1 193 ? 4.762 20.351 -24.549 1.00 44.31 193 GLN A CA 1
ATOM 1615 C C . GLN A 1 193 ? 4.357 21.035 -23.247 1.00 44.31 193 GLN A C 1
ATOM 1617 O O . GLN A 1 193 ? 3.412 21.850 -23.311 1.00 44.31 193 GLN A O 1
#

Radius of gyration: 20.06 Å; chains: 1; bounding box: 49×36×58 Å

pLDDT: mean 71.62, std 12.97, range [39.53, 94.38]

Organism: Reticulomyxa filosa (NCBI:txid46433)

Foldseek 3Di:
DDDPPPDDPVRLVVLLVVLLVQLVDPPLVSLLVSLVVLLSCLLVDDPVSVLSSLVSCLDPSNCVSCLVSCLSSLLVCLVPVVSVVVSVVVSVVPDDPPPDVVVVVSVVSNCVSDDPVSLVVVLVVLLVVLVVVCVVDPDDPNDRSVVSNQVSCCVPPVLAHEDPDPPPDDDPDPVHYCYPVNVVVVVVVVVVD